Protein AF-A0A352CR57-F1 (afdb_monomer_lite)

Foldseek 3Di:
DVVVVVVVVVVVVVVVVVVVVVVVVVVVVVVVVVVVVVLLDPVNVVVVLVVLLVVLLPDADPQFQWAEEEPELQWDQFQADDPQPDPFLLVDQDRARTKGFADPPFQKKKKKKAAAAPWFWFKWKWKWFAFPVRDIDTDTQVDDQDDQQWGKQYGDRGHRDMIIIMGGLPTRTFKMWMKMARPDDDQAQLVTPFMKIFMAGDPDPNDPDPDPDCVRGSDMDTRNHSARMFRQFMAGSVRRITGGHNHHDDDDPRNPRNDPSVGPPDGSVSSVVSNCVSSVYHYDNDPVRTCAYEYCGDDPDVRYDHPSPSSPPPPPD

Sequence (317 aa):
MIREKEAMVSSDLEDLRIRREKALAGVDRMWQRKYDFLERTPEFVASLKRILAVHFSQVVTPLQGKKVFLDMDAFDLDHSTIETNDKSAEGGYIRSGIAYRIPEQARNVRFFVYWNDPARVDVDLHASGKNREGRIICVGWNRNFRDSGIAHSGDITHSDAAEYIDIDLSADISTVSANINLFSGKRAFRDIAECYVGLMAVRELGEDVKLYNRKNCFFSHELLSGMSSMHYGYIDVQNRYVKFIGSDYCGGYYERFLKDDAERLFSVNEYLRIVFQAQQVTLTEKREEADVVLTMGKNTLPHGLSLLEENFFMDCR

Secondary structure (DSSP, 8-state):
-HHHHHHHHHHHHHHHHHHHHHHHHHHHHHHHHHHHHHTTSHHHHHHHHHHHHHHHHHSPPTTTT-EEEEE-TTB-TTT----SS---TT-SSPPTT-EEEPPTT-SEEEEEEEEE-SS--EEEEEEEEE-TT--EEEEETTSBSEETTEEE-----SSSEEEEEEEETTSS-SEEEEEEEEEESSSSGGGSSEEEEEEEEESSTT---SS--GGG-SEEEE---S-SEEEEEEEETTTTEEEEEEEEP-S--TTTT---GGG----HHHHHHHHHHHTTPEE-S-GGG-SEEEESS---STTEEETTTS-TTT---

pLDDT: mean 79.57, std 17.54, range [30.27, 97.94]

Radius of gyration: 22.68 Å; chains: 1; bounding box: 51×40×78 Å

Structure (mmCIF, N/CA/C/O backbone):
data_AF-A0A352CR57-F1
#
_entry.id   AF-A0A352CR57-F1
#
loop_
_atom_site.group_PDB
_atom_site.id
_atom_site.type_symbol
_atom_site.label_atom_id
_atom_site.label_alt_id
_atom_site.label_comp_id
_atom_site.label_asym_id
_atom_site.label_entity_id
_atom_site.label_seq_id
_atom_site.pdbx_PDB_ins_code
_atom_site.Cartn_x
_atom_site.Cartn_y
_atom_site.Cartn_z
_atom_site.occupancy
_atom_site.B_iso_or_equiv
_atom_site.auth_seq_id
_atom_site.auth_comp_id
_atom_site.auth_asym_id
_atom_site.auth_atom_id
_atom_site.pdbx_PDB_model_num
ATOM 1 N N . MET A 1 1 ? -24.043 18.156 -53.329 1.00 51.09 1 MET A N 1
ATOM 2 C CA . MET A 1 1 ? -24.804 19.257 -52.694 1.00 51.09 1 MET A CA 1
ATOM 3 C C . MET A 1 1 ? -25.698 18.854 -51.517 1.00 51.09 1 MET A C 1
ATOM 5 O O . MET A 1 1 ? -25.399 19.317 -50.429 1.00 51.09 1 MET A O 1
ATOM 9 N N . ILE A 1 2 ? -26.762 18.039 -51.649 1.00 48.97 2 ILE A N 1
ATOM 10 C CA . ILE A 1 2 ? -27.626 17.702 -50.480 1.00 48.97 2 ILE A CA 1
ATOM 11 C C . ILE A 1 2 ? -26.912 16.758 -49.488 1.00 48.97 2 ILE A C 1
ATOM 13 O O . ILE A 1 2 ? -26.851 17.060 -48.302 1.00 48.97 2 ILE A O 1
ATOM 17 N N . ARG A 1 3 ? -26.243 15.703 -49.979 1.00 48.44 3 ARG A N 1
ATOM 18 C CA . ARG A 1 3 ? -25.467 14.763 -49.138 1.00 48.44 3 ARG A CA 1
ATOM 19 C C . ARG A 1 3 ? -24.260 15.388 -48.421 1.00 48.44 3 ARG A C 1
ATOM 21 O O . ARG A 1 3 ? -23.886 14.934 -47.349 1.00 48.44 3 ARG A O 1
ATOM 28 N N . GLU A 1 4 ? -23.663 16.436 -48.987 1.00 46.06 4 GLU A N 1
ATOM 29 C CA . GLU A 1 4 ? -22.548 17.160 -48.349 1.00 46.06 4 GLU A CA 1
ATOM 30 C C . GLU A 1 4 ? -23.032 18.060 -47.208 1.00 46.06 4 GLU A C 1
ATOM 32 O O . GLU A 1 4 ? -22.344 18.187 -46.202 1.00 46.06 4 GLU A O 1
ATOM 37 N N . LYS A 1 5 ? -24.239 18.633 -47.319 1.00 41.81 5 LYS A N 1
ATOM 38 C CA . LYS A 1 5 ? -24.839 19.428 -46.239 1.00 41.81 5 LYS A CA 1
ATOM 39 C C . LYS A 1 5 ? -25.265 18.563 -45.049 1.00 41.81 5 LYS A C 1
ATOM 41 O O . LYS A 1 5 ? -25.103 18.998 -43.917 1.00 41.81 5 LYS A O 1
ATOM 46 N N . GLU A 1 6 ? -25.748 17.344 -45.282 1.00 44.91 6 GLU A N 1
ATOM 47 C CA . GLU A 1 6 ? -26.115 16.407 -44.205 1.00 44.91 6 GLU A CA 1
ATOM 48 C C . GLU A 1 6 ? -24.887 15.865 -43.451 1.00 44.91 6 GLU A C 1
ATOM 50 O O . GLU A 1 6 ? -24.906 15.787 -42.223 1.00 44.91 6 GLU A O 1
ATOM 55 N N . ALA A 1 7 ? -23.788 15.570 -44.156 1.00 49.41 7 ALA A N 1
ATOM 56 C CA . ALA A 1 7 ? -22.534 15.138 -43.531 1.00 49.41 7 ALA A CA 1
ATOM 57 C C . ALA A 1 7 ? -21.885 16.243 -42.673 1.00 49.41 7 ALA A C 1
ATOM 59 O O . ALA A 1 7 ? -21.363 15.964 -41.594 1.00 49.41 7 ALA A O 1
ATOM 60 N N . MET A 1 8 ? -21.964 17.502 -43.117 1.00 43.47 8 MET A N 1
ATOM 61 C CA . MET A 1 8 ? -21.414 18.649 -42.387 1.00 43.47 8 MET A CA 1
ATOM 62 C C . MET A 1 8 ? -22.202 18.936 -41.095 1.00 43.47 8 MET A C 1
ATOM 64 O O . MET A 1 8 ? -21.606 19.134 -40.042 1.00 43.47 8 MET A O 1
ATOM 68 N N . VAL A 1 9 ? -23.538 18.838 -41.139 1.00 50.31 9 VAL A N 1
ATOM 69 C CA . VAL A 1 9 ? -24.401 18.993 -39.950 1.00 50.31 9 VAL A CA 1
ATOM 70 C C . VAL A 1 9 ? -24.189 17.858 -38.938 1.00 50.31 9 VAL A C 1
ATOM 72 O O . VAL A 1 9 ? -24.190 18.105 -37.734 1.00 50.31 9 VAL A O 1
ATOM 75 N N . SER A 1 10 ? -23.957 16.623 -39.397 1.00 55.50 10 SER A N 1
ATOM 76 C CA . SER A 1 10 ? -23.643 15.491 -38.510 1.00 55.50 10 SER A CA 1
ATOM 77 C C . SER A 1 10 ? -22.285 15.638 -37.813 1.00 55.50 10 SER A C 1
ATOM 79 O O . SER A 1 10 ? -22.153 15.238 -36.659 1.00 55.50 10 SER A O 1
ATOM 81 N N . SER A 1 11 ? -21.288 16.203 -38.502 1.00 59.00 11 SER A N 1
ATOM 82 C CA . SER A 1 11 ? -19.960 16.497 -37.948 1.00 59.00 11 SER A CA 1
ATOM 83 C C . SER A 1 11 ? -20.035 17.568 -36.857 1.00 59.00 11 SER A C 1
ATOM 85 O O . SER A 1 11 ? -19.504 17.378 -35.766 1.00 59.00 11 SER A O 1
ATOM 87 N N . ASP A 1 12 ? -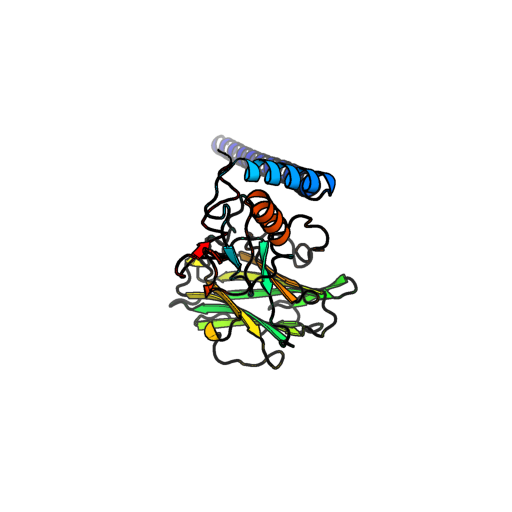20.750 18.664 -37.118 1.00 58.81 12 ASP A N 1
ATOM 88 C CA . ASP A 1 12 ? -20.868 19.787 -36.180 1.00 58.81 12 ASP A CA 1
ATOM 89 C C . ASP A 1 12 ? -21.641 19.415 -34.901 1.00 58.81 12 ASP A C 1
ATOM 91 O O . ASP A 1 12 ? -21.333 19.905 -33.811 1.00 58.81 12 ASP A O 1
ATOM 95 N N . LEU A 1 13 ? -22.624 18.513 -35.007 1.00 53.66 13 LEU A N 1
ATOM 96 C CA . LEU A 1 13 ? -23.383 18.008 -33.859 1.00 53.66 13 LEU A CA 1
ATOM 97 C C . LEU A 1 13 ? -22.551 17.093 -32.950 1.00 53.66 13 LEU A C 1
ATOM 99 O O . LEU A 1 13 ? -22.682 17.177 -31.726 1.00 53.66 13 LEU A O 1
ATOM 103 N N . GLU A 1 14 ? -21.675 16.262 -33.517 1.00 55.69 14 GLU A N 1
ATOM 104 C CA . GLU A 1 14 ? -20.774 15.413 -32.730 1.00 55.69 14 GLU A CA 1
ATOM 105 C C . GLU A 1 14 ? -19.695 16.251 -32.030 1.00 55.69 14 GLU A C 1
ATOM 107 O O . GLU A 1 14 ? -19.407 16.053 -30.848 1.00 55.69 14 GLU A O 1
ATOM 112 N N . ASP A 1 15 ? -19.187 17.281 -32.707 1.00 59.03 15 ASP A N 1
ATOM 113 C CA . ASP A 1 15 ? -18.233 18.232 -32.135 1.00 59.03 15 ASP A CA 1
ATOM 114 C C . ASP A 1 15 ? -18.845 19.020 -30.958 1.00 59.03 15 ASP A C 1
ATOM 116 O O . ASP A 1 15 ? -18.205 19.229 -29.921 1.00 59.03 15 ASP A O 1
ATOM 120 N N . LEU A 1 16 ? -20.122 19.404 -31.068 1.00 50.44 16 LEU A N 1
ATOM 121 C CA . LEU A 1 16 ? -20.891 20.023 -29.984 1.00 50.44 16 LEU A CA 1
ATOM 122 C C . LEU A 1 16 ? -21.144 19.060 -28.815 1.00 50.44 16 LEU A C 1
ATOM 124 O O . LEU A 1 16 ? -21.056 19.484 -27.657 1.00 50.44 16 LEU A O 1
ATOM 128 N N . ARG A 1 17 ? -21.410 17.775 -29.086 1.00 62.03 17 ARG A N 1
ATOM 129 C CA . ARG A 1 17 ? -21.566 16.740 -28.050 1.00 62.03 17 ARG A CA 1
ATOM 130 C C . ARG A 1 17 ? -20.271 16.550 -27.263 1.00 62.03 17 ARG A C 1
ATOM 132 O O . ARG A 1 17 ? -20.291 16.650 -26.037 1.00 62.03 17 ARG A O 1
ATOM 139 N N . ILE A 1 18 ? -19.140 16.407 -27.956 1.00 59.56 18 ILE A N 1
ATOM 140 C CA . ILE A 1 18 ? -17.810 16.256 -27.347 1.00 59.56 18 ILE A CA 1
ATOM 141 C C . ILE A 1 18 ? -17.440 17.492 -26.515 1.00 59.56 18 ILE A C 1
ATOM 143 O O . ILE A 1 18 ? -16.916 17.367 -25.404 1.00 59.56 18 ILE A O 1
ATOM 147 N N . ARG A 1 19 ? -17.723 18.706 -27.010 1.00 49.66 19 ARG A N 1
ATOM 148 C CA . ARG A 1 19 ? -17.476 19.950 -26.256 1.00 49.66 19 ARG A CA 1
ATOM 149 C C . ARG A 1 19 ? -18.342 20.041 -25.003 1.00 49.66 19 ARG A C 1
ATOM 151 O O . ARG A 1 19 ? -17.840 20.452 -23.958 1.00 49.66 19 ARG A O 1
ATOM 158 N N . ARG A 1 20 ? -19.609 19.625 -25.079 1.00 43.91 20 ARG A N 1
ATOM 159 C CA . ARG A 1 20 ? -20.526 19.585 -23.932 1.00 43.91 20 ARG A CA 1
ATOM 160 C C . ARG A 1 20 ? -20.090 18.555 -22.890 1.00 43.91 20 ARG A C 1
ATOM 162 O O . ARG A 1 20 ? -20.078 18.881 -21.709 1.00 43.91 20 ARG A O 1
ATOM 169 N N . GLU A 1 21 ? -19.677 17.361 -23.305 1.00 54.38 21 GLU A N 1
ATOM 170 C CA . GLU A 1 21 ? -19.157 16.319 -22.406 1.00 54.38 21 GLU A CA 1
ATOM 171 C C . GLU A 1 21 ? -17.849 16.754 -21.728 1.00 54.38 21 GLU A C 1
ATOM 173 O O . GLU A 1 21 ? -17.710 16.621 -20.513 1.00 54.38 21 GLU A O 1
ATOM 178 N N . LYS A 1 22 ? -16.924 17.386 -22.466 1.00 47.56 22 LYS A N 1
ATOM 179 C CA . LYS A 1 22 ? -15.699 17.967 -21.887 1.00 47.56 22 LYS A CA 1
ATOM 180 C C . LYS A 1 22 ? -15.989 19.104 -20.906 1.00 47.56 22 LYS A C 1
ATOM 182 O O . LYS A 1 22 ? -15.302 19.205 -19.890 1.00 47.56 22 LYS A O 1
ATOM 187 N N . ALA A 1 23 ? -16.983 19.946 -21.193 1.00 37.25 23 ALA A N 1
ATOM 188 C CA . ALA A 1 23 ? -17.404 21.024 -20.302 1.00 37.25 23 ALA A CA 1
ATOM 189 C C . ALA A 1 23 ? -18.053 20.479 -19.020 1.00 37.25 23 ALA A C 1
ATOM 191 O O . ALA A 1 23 ? -17.696 20.924 -17.932 1.00 37.25 23 ALA A O 1
ATOM 192 N N . LEU A 1 24 ? -18.926 19.472 -19.129 1.00 41.38 24 LEU A N 1
ATOM 193 C CA . LEU A 1 24 ? -19.525 18.787 -17.978 1.00 41.38 24 LEU A CA 1
ATOM 194 C C . LEU A 1 24 ? -18.455 18.104 -17.116 1.00 41.38 24 LEU A C 1
ATOM 196 O O . LEU A 1 24 ? -18.406 18.357 -15.919 1.00 41.38 24 LEU A O 1
ATOM 200 N N . ALA A 1 25 ? -17.513 17.373 -17.721 1.00 50.47 25 ALA A N 1
ATOM 201 C CA . ALA A 1 25 ? -16.368 16.789 -17.013 1.00 50.47 25 ALA A CA 1
ATOM 202 C C . ALA A 1 25 ? -15.415 17.847 -16.414 1.00 50.47 25 ALA A C 1
ATOM 204 O O . ALA A 1 25 ? -14.648 17.569 -15.493 1.00 50.47 25 ALA A O 1
ATOM 205 N N . GLY A 1 26 ? -15.388 19.064 -16.963 1.00 47.28 26 GLY A N 1
ATOM 206 C CA . GLY A 1 26 ? -14.639 20.196 -16.413 1.00 47.28 26 GLY A CA 1
ATOM 207 C C . GLY A 1 26 ? -15.301 20.791 -15.169 1.00 47.28 26 GLY A C 1
ATOM 208 O O . GLY A 1 26 ? -14.615 21.073 -14.188 1.00 47.28 26 GLY A O 1
ATOM 209 N N . VAL A 1 27 ? -16.629 20.932 -15.196 1.00 43.31 27 VAL A N 1
ATOM 210 C CA . VAL A 1 27 ? -17.440 21.384 -14.056 1.00 43.31 27 VAL A CA 1
ATOM 211 C C . VAL A 1 27 ? -17.385 20.359 -12.922 1.00 43.31 27 VAL A C 1
ATOM 213 O O . VAL A 1 27 ? -17.141 20.748 -11.782 1.00 43.31 27 VAL A O 1
ATOM 216 N N . ASP A 1 28 ? -17.494 19.068 -13.237 1.00 50.06 28 ASP A N 1
ATOM 217 C CA . ASP A 1 28 ? -17.404 17.976 -12.260 1.00 50.06 28 ASP A CA 1
ATOM 218 C C . ASP A 1 28 ? -16.042 17.969 -11.552 1.00 50.06 28 ASP A C 1
ATOM 220 O O . ASP A 1 28 ? -15.958 17.973 -10.329 1.00 50.06 28 ASP A O 1
ATOM 224 N N . ARG A 1 29 ? -14.947 18.141 -12.307 1.00 48.56 29 ARG A N 1
ATOM 225 C CA . ARG A 1 29 ? -13.592 18.269 -11.739 1.00 48.56 29 ARG A CA 1
ATOM 226 C C . ARG A 1 29 ? -13.402 19.504 -10.858 1.00 48.56 29 ARG A C 1
ATOM 228 O O . ARG A 1 29 ? -12.592 19.464 -9.935 1.00 48.56 29 ARG A O 1
ATOM 235 N N . MET A 1 30 ? -14.093 20.610 -11.134 1.00 42.59 30 MET A N 1
ATOM 236 C CA . MET A 1 30 ? -14.025 21.815 -10.299 1.00 42.59 30 MET A CA 1
ATOM 237 C C . MET A 1 30 ? -14.774 21.621 -8.976 1.00 42.59 30 MET A C 1
ATOM 239 O O . MET A 1 30 ? -14.275 22.029 -7.926 1.00 42.59 30 MET A O 1
ATOM 243 N N . TRP A 1 31 ? -15.944 20.982 -9.022 1.00 39.28 31 TRP A N 1
ATOM 244 C CA . TRP A 1 31 ? -16.710 20.621 -7.830 1.00 39.28 31 TRP A CA 1
ATOM 245 C C . TRP A 1 31 ? -15.993 19.568 -6.993 1.00 39.28 31 TRP A C 1
ATOM 247 O O . TRP A 1 31 ? -15.849 19.784 -5.794 1.00 39.28 31 TRP A O 1
ATOM 257 N N . GLN A 1 32 ? -15.441 18.528 -7.623 1.00 47.72 32 GLN A N 1
ATOM 258 C CA . GLN A 1 32 ? -14.632 17.510 -6.957 1.00 47.72 32 GLN A CA 1
ATOM 259 C C . GLN A 1 32 ? -13.444 18.147 -6.236 1.00 47.72 32 GLN A C 1
ATOM 261 O O . GLN A 1 32 ? -13.288 17.961 -5.043 1.00 47.72 32 GLN A O 1
ATOM 266 N N . ARG A 1 33 ? -12.683 19.036 -6.890 1.00 49.50 33 ARG A N 1
ATOM 267 C CA . ARG A 1 33 ? -11.566 19.753 -6.241 1.00 49.50 33 ARG A CA 1
ATOM 268 C C . ARG A 1 33 ? -11.991 20.606 -5.049 1.00 49.50 33 ARG A C 1
ATOM 270 O O . ARG A 1 33 ? -11.238 20.729 -4.089 1.00 49.50 33 ARG A O 1
ATOM 277 N N . LYS A 1 34 ? -13.162 21.241 -5.122 1.00 44.34 34 LYS A N 1
ATOM 278 C CA . LYS A 1 34 ? -13.696 22.057 -4.025 1.00 44.34 34 LYS A CA 1
ATOM 279 C C . LYS A 1 34 ? -14.185 21.181 -2.869 1.00 44.34 34 LYS A C 1
ATOM 281 O O . LYS A 1 34 ? -14.019 21.563 -1.717 1.00 44.34 34 LYS A O 1
ATOM 286 N N . TYR A 1 35 ? -14.751 20.020 -3.177 1.00 48.50 35 TYR A N 1
ATOM 287 C CA . TYR A 1 35 ? -15.178 19.017 -2.208 1.00 48.50 35 TYR A CA 1
ATOM 288 C C . TYR A 1 35 ? -13.968 18.347 -1.535 1.00 48.50 35 TYR A C 1
ATOM 290 O O . TYR A 1 35 ? -13.843 18.413 -0.316 1.00 48.50 35 TYR A O 1
ATOM 298 N N . ASP A 1 36 ? -12.994 17.891 -2.326 1.00 51.28 36 ASP A N 1
ATOM 299 C CA . ASP A 1 36 ? -11.701 17.356 -1.882 1.00 51.28 36 ASP A CA 1
ATOM 300 C C . ASP A 1 36 ? -10.931 18.342 -0.990 1.00 51.28 36 ASP A C 1
ATOM 302 O O . ASP A 1 36 ? -10.134 17.921 -0.157 1.00 51.28 36 ASP A O 1
ATOM 306 N N . PHE A 1 37 ? -11.115 19.653 -1.193 1.00 51.28 37 PHE A N 1
ATOM 307 C CA . PHE A 1 37 ? -10.534 20.706 -0.358 1.00 51.28 37 PHE A CA 1
ATOM 308 C C . PHE A 1 37 ? -11.288 20.874 0.971 1.00 51.28 37 PHE A C 1
ATOM 310 O O . PHE A 1 37 ? -10.664 21.025 2.018 1.00 51.28 37 PHE A O 1
ATOM 317 N N . LEU A 1 38 ? -12.623 20.820 0.954 1.00 49.97 38 LEU A N 1
ATOM 318 C CA . LEU A 1 38 ? -13.452 20.942 2.159 1.00 49.97 38 LEU A CA 1
ATOM 319 C C . LEU A 1 38 ? -13.283 19.743 3.106 1.00 49.97 38 LEU A C 1
ATOM 321 O O . LEU A 1 38 ? -13.206 19.936 4.322 1.00 49.97 38 LEU A O 1
ATOM 325 N N . GLU A 1 39 ? -13.130 18.534 2.558 1.00 55.59 39 GLU A N 1
ATOM 326 C CA . GLU A 1 39 ? -12.852 17.308 3.322 1.00 55.59 39 GLU A CA 1
ATOM 327 C C . GLU A 1 39 ? -11.500 17.331 4.060 1.00 55.59 39 GLU A C 1
ATOM 329 O O . GLU A 1 39 ? -11.252 16.508 4.941 1.00 55.59 39 GLU A O 1
ATOM 334 N N . ARG A 1 40 ? -10.627 18.295 3.739 1.00 62.22 40 ARG A N 1
ATOM 335 C CA . ARG A 1 40 ? -9.285 18.449 4.326 1.00 62.22 40 ARG A CA 1
ATOM 336 C C . ARG A 1 40 ? -9.183 19.577 5.345 1.00 62.22 40 ARG A C 1
ATOM 338 O O . ARG A 1 40 ? -8.084 19.922 5.765 1.00 62.22 40 ARG A O 1
ATOM 345 N N . THR A 1 41 ? -10.304 20.156 5.766 1.00 69.19 41 THR A N 1
ATOM 346 C CA . THR A 1 41 ? -10.289 21.173 6.827 1.00 69.19 41 THR A CA 1
ATOM 347 C C . THR A 1 41 ? -10.330 20.516 8.218 1.00 69.19 41 THR A C 1
ATOM 349 O O . THR A 1 41 ? -11.092 19.561 8.419 1.00 69.19 41 THR A O 1
ATOM 352 N N . PRO A 1 42 ? -9.549 20.999 9.206 1.00 74.50 42 PRO A N 1
ATOM 353 C CA . PRO A 1 42 ? -9.612 20.510 10.588 1.00 74.50 42 PRO A CA 1
ATOM 354 C C . PRO A 1 42 ? -11.025 20.521 11.179 1.00 74.50 42 PRO A C 1
ATOM 356 O O . PRO A 1 42 ? -11.396 19.615 11.926 1.00 74.50 42 PRO A O 1
ATOM 359 N N . GLU A 1 43 ? -11.839 21.511 10.816 1.00 78.88 43 GLU A N 1
ATOM 360 C CA . GLU A 1 43 ? -13.219 21.668 11.269 1.00 78.88 43 GLU A CA 1
ATOM 361 C C . GLU A 1 43 ? -14.138 20.576 10.712 1.00 78.88 43 GLU A C 1
ATOM 363 O O . GLU A 1 43 ? -14.960 20.018 11.452 1.00 78.88 43 GLU A O 1
ATOM 368 N N . PHE A 1 44 ? -13.991 20.243 9.425 1.00 77.25 44 PHE A N 1
ATOM 369 C CA . PHE A 1 44 ? -14.735 19.149 8.806 1.00 77.25 44 PHE A CA 1
ATOM 370 C C . PHE A 1 44 ? -14.385 17.822 9.473 1.00 77.25 44 PHE A C 1
ATOM 372 O O . PHE A 1 44 ? -15.276 17.101 9.921 1.00 77.25 44 PHE A O 1
ATOM 379 N N . VAL A 1 45 ? -13.091 17.537 9.631 1.00 77.50 45 VAL A N 1
ATOM 380 C CA . VAL A 1 45 ? -12.622 16.305 10.274 1.00 77.50 45 VAL A CA 1
ATOM 381 C C . VAL A 1 45 ? -13.102 16.214 11.717 1.00 77.50 45 VAL A C 1
ATOM 383 O O . VAL A 1 45 ? -13.602 15.171 12.132 1.00 77.50 45 VAL A O 1
ATOM 386 N N . ALA A 1 46 ? -13.018 17.295 12.494 1.00 83.50 46 ALA A N 1
ATOM 387 C CA . ALA A 1 46 ? -13.538 17.309 13.858 1.00 83.50 46 ALA A CA 1
ATOM 388 C C . ALA A 1 46 ? -15.047 17.011 13.905 1.00 83.50 46 ALA A C 1
ATOM 390 O O . ALA A 1 46 ? -15.511 16.295 14.795 1.00 83.50 46 ALA A O 1
ATOM 391 N N . SER A 1 47 ? -15.811 17.529 12.940 1.00 83.88 47 SER A N 1
ATOM 392 C CA . SER A 1 47 ? -17.247 17.264 12.817 1.00 83.88 47 SER A CA 1
ATOM 393 C C . SER A 1 47 ? -17.522 15.807 12.442 1.00 83.88 47 SER A C 1
ATOM 395 O O . SER A 1 47 ? -18.337 15.158 13.098 1.00 83.88 47 SER A O 1
ATOM 397 N N . LEU A 1 48 ? -16.787 15.261 11.469 1.00 81.44 48 LEU A N 1
ATOM 398 C CA . LEU A 1 48 ? -16.860 13.855 11.069 1.00 81.44 48 LEU A CA 1
ATOM 399 C C . LEU A 1 48 ? -16.583 12.925 12.257 1.00 81.44 48 LEU A C 1
ATOM 401 O O . LEU A 1 48 ? -17.375 12.025 12.530 1.00 81.44 48 LEU A O 1
ATOM 405 N N . LYS A 1 49 ? -15.517 13.191 13.024 1.00 86.00 49 LYS A N 1
ATOM 406 C CA . LYS A 1 49 ? -15.151 12.412 14.219 1.00 86.00 49 LYS A CA 1
ATOM 407 C C . LYS A 1 49 ? -16.292 12.356 15.239 1.00 86.00 49 LYS A C 1
ATOM 409 O O . LYS A 1 49 ? -16.591 11.291 15.775 1.00 86.00 49 LYS A O 1
ATOM 414 N N . ARG A 1 50 ? -16.965 13.487 15.484 1.00 88.44 50 ARG A N 1
ATOM 415 C CA . ARG A 1 50 ? -18.115 13.561 16.404 1.00 88.44 50 ARG A CA 1
ATOM 416 C C . ARG A 1 50 ? -19.323 12.788 15.884 1.00 88.44 50 ARG A C 1
ATOM 418 O O . ARG A 1 50 ? -19.942 12.066 16.659 1.00 88.44 50 ARG A O 1
ATOM 425 N N . ILE A 1 51 ? -19.649 12.933 14.599 1.00 88.12 51 ILE A N 1
ATOM 426 C CA . ILE A 1 51 ? -20.780 12.232 13.975 1.00 88.12 51 ILE A CA 1
ATOM 427 C C . ILE A 1 51 ? -20.567 10.719 14.055 1.00 88.12 51 ILE A C 1
ATOM 429 O O . ILE A 1 51 ? -21.464 10.006 14.498 1.00 88.12 51 ILE A O 1
ATOM 433 N N . LEU A 1 52 ? -19.367 10.243 13.711 1.00 85.94 52 LEU A N 1
ATOM 434 C CA . LEU A 1 52 ? -19.015 8.827 13.808 1.00 85.94 52 LEU A CA 1
ATOM 435 C C . LEU A 1 52 ? -19.100 8.320 15.250 1.00 85.94 52 LEU A C 1
ATOM 437 O O . LEU A 1 52 ? -19.680 7.266 15.483 1.00 85.94 52 LEU A O 1
ATOM 441 N N . ALA A 1 53 ? -18.591 9.074 16.228 1.00 89.88 53 ALA A N 1
ATOM 442 C CA . ALA A 1 53 ? -18.674 8.681 17.635 1.00 89.88 53 ALA A CA 1
ATOM 443 C C . ALA A 1 53 ? -20.128 8.529 18.118 1.00 89.88 53 ALA A C 1
ATOM 445 O O . ALA A 1 53 ? -20.458 7.549 18.785 1.00 89.88 53 ALA A O 1
ATOM 446 N N . VAL A 1 54 ? -21.011 9.469 17.758 1.00 90.56 54 VAL A N 1
ATOM 447 C CA . VAL A 1 54 ? -22.445 9.388 18.085 1.00 90.56 54 VAL A CA 1
ATOM 448 C C . VAL A 1 54 ? -23.096 8.204 17.380 1.00 90.56 54 VAL A C 1
ATOM 450 O O . VAL A 1 54 ? -23.788 7.427 18.034 1.00 90.56 54 VAL A O 1
ATOM 453 N N . HIS A 1 55 ? -22.847 8.020 16.085 1.00 88.25 55 HIS A N 1
ATOM 454 C CA . HIS A 1 55 ? -23.365 6.876 15.339 1.00 88.25 55 HIS A CA 1
ATOM 455 C C . HIS A 1 55 ? -22.951 5.545 15.987 1.00 88.25 55 HIS A C 1
ATOM 457 O O . HIS A 1 55 ? -23.809 4.746 16.360 1.00 88.25 55 HIS A O 1
ATOM 463 N N . PHE A 1 56 ? -21.654 5.348 16.245 1.00 89.06 56 PHE A N 1
ATOM 464 C CA . PHE A 1 56 ? -21.151 4.146 16.909 1.00 89.06 56 PHE A CA 1
ATOM 465 C C . PHE A 1 56 ? -21.582 4.026 18.372 1.00 89.06 56 PHE A C 1
ATOM 467 O O . PHE A 1 56 ? -21.442 2.957 18.937 1.00 89.06 56 PHE A O 1
ATOM 474 N N . SER A 1 57 ? -22.133 5.051 19.018 1.00 89.81 57 SER A N 1
ATOM 475 C CA . SER A 1 57 ? -22.765 4.862 20.335 1.00 89.81 57 SER A CA 1
ATOM 476 C C . SER A 1 57 ? -24.182 4.280 20.253 1.00 89.81 57 SER A C 1
ATOM 478 O O . SER A 1 57 ? -24.718 3.824 21.261 1.00 89.81 57 SER A O 1
ATOM 480 N N . GLN A 1 58 ? -24.798 4.319 19.069 1.00 89.31 58 GLN A N 1
ATOM 481 C CA . GLN A 1 58 ? -26.195 3.942 18.848 1.00 89.31 58 GLN A CA 1
ATOM 482 C C . GLN A 1 58 ? -26.334 2.595 18.137 1.00 89.31 58 GLN A C 1
ATOM 484 O O . GLN A 1 58 ? -27.356 1.930 18.293 1.00 89.31 58 GLN A O 1
ATOM 489 N N . VAL A 1 59 ? -25.318 2.179 17.378 1.00 87.06 59 VAL A N 1
ATOM 490 C CA . VAL A 1 59 ? -25.312 0.888 16.682 1.00 87.06 59 VAL A CA 1
ATOM 491 C C . VAL A 1 59 ? -24.587 -0.191 17.483 1.00 87.06 59 VAL A C 1
ATOM 493 O O . VAL A 1 59 ? -23.623 0.074 18.203 1.00 87.06 59 VAL A O 1
ATOM 496 N N . VAL A 1 60 ? -25.038 -1.434 17.332 1.00 87.62 60 VAL A N 1
ATOM 497 C CA . VAL A 1 60 ? -24.362 -2.617 17.875 1.00 87.62 60 VAL A CA 1
ATOM 498 C C . VAL A 1 60 ? -23.506 -3.222 16.774 1.00 87.62 60 VAL A C 1
ATOM 500 O O . VAL A 1 60 ? -24.035 -3.677 15.762 1.00 87.62 60 VAL A O 1
ATOM 503 N N . THR A 1 61 ? -22.192 -3.247 16.976 1.00 87.88 61 THR A N 1
ATOM 504 C CA . THR A 1 61 ? -21.269 -3.945 16.076 1.00 87.88 61 THR A CA 1
ATOM 505 C C . THR A 1 61 ? -20.828 -5.280 16.694 1.00 87.88 61 THR A C 1
ATOM 507 O O . THR A 1 61 ? -20.872 -5.438 17.917 1.00 87.88 61 THR A O 1
ATOM 510 N N . PRO A 1 62 ? -20.317 -6.229 15.890 1.00 89.88 62 PRO A N 1
ATOM 511 C CA . PRO A 1 62 ? -19.584 -7.405 16.365 1.00 89.88 62 PRO A CA 1
ATOM 512 C C . PRO A 1 62 ? -18.457 -7.121 17.378 1.00 89.88 62 PRO A C 1
ATOM 514 O O . PRO A 1 62 ? -18.026 -8.040 18.071 1.00 89.88 62 PRO A O 1
ATOM 517 N N . LEU A 1 63 ? -17.982 -5.873 17.481 1.00 92.31 63 LEU A N 1
ATOM 518 C CA . LEU A 1 63 ? -16.930 -5.459 18.410 1.00 92.31 63 LEU A CA 1
ATOM 519 C C . LEU A 1 63 ? -17.452 -5.047 19.797 1.00 92.31 63 LEU A C 1
ATOM 521 O O . LEU A 1 63 ? -16.646 -4.895 20.714 1.00 92.31 63 LEU A O 1
ATOM 525 N N . GLN A 1 64 ? -18.763 -4.852 19.983 1.00 94.25 64 GLN A N 1
ATOM 526 C CA . GLN A 1 64 ? -19.293 -4.252 21.210 1.00 94.25 64 GLN A CA 1
ATOM 527 C C . GLN A 1 64 ? -18.918 -5.051 22.470 1.00 94.25 64 GLN A C 1
ATOM 529 O O . GLN A 1 64 ? -19.264 -6.227 22.608 1.00 94.25 64 GLN A O 1
ATOM 534 N N . GLY A 1 65 ? -18.214 -4.396 23.399 1.00 96.44 65 GLY A N 1
ATOM 535 C CA . GLY A 1 65 ? -17.772 -4.975 24.670 1.00 96.44 65 GLY A CA 1
ATOM 536 C C . GLY A 1 65 ? -16.763 -6.122 24.538 1.00 96.44 65 GLY A C 1
ATOM 537 O O . GLY A 1 65 ? -16.594 -6.882 25.491 1.00 96.44 65 GLY A O 1
ATOM 538 N N . LYS A 1 66 ? -16.132 -6.299 23.370 1.00 96.69 66 LYS A N 1
ATOM 539 C CA . LYS A 1 66 ? -15.200 -7.404 23.103 1.00 96.69 66 LYS A CA 1
ATOM 540 C C . LYS A 1 66 ? -13.756 -7.059 23.441 1.00 96.69 66 LYS A C 1
ATOM 542 O O . LYS A 1 66 ? -13.328 -5.907 23.317 1.00 96.69 66 LYS A O 1
ATOM 547 N N . LYS A 1 67 ? -12.981 -8.087 23.799 1.00 97.94 67 LYS A N 1
ATOM 548 C CA . LYS A 1 67 ? -11.520 -8.039 23.807 1.00 97.94 67 LYS A CA 1
ATOM 549 C C . LYS A 1 67 ? -10.997 -8.272 22.388 1.00 97.94 67 LYS A C 1
ATOM 551 O O . LYS A 1 67 ? -11.261 -9.319 21.801 1.00 97.94 67 LYS A O 1
ATOM 556 N N . VAL A 1 68 ? -10.275 -7.309 21.826 1.00 96.56 68 VAL A N 1
ATOM 557 C CA . VAL A 1 68 ? -9.872 -7.306 20.412 1.00 96.56 68 VAL A CA 1
ATOM 558 C C . VAL A 1 68 ? -8.354 -7.342 20.289 1.00 96.56 68 VAL A C 1
ATOM 560 O O . VAL A 1 68 ? -7.658 -6.516 20.879 1.00 96.56 68 VAL A O 1
ATOM 563 N N . PHE A 1 69 ? -7.851 -8.283 19.492 1.00 96.06 69 PHE A N 1
ATOM 564 C CA . PHE A 1 69 ? -6.466 -8.308 19.021 1.00 96.06 69 PHE A CA 1
ATOM 565 C C . PHE A 1 69 ? -6.406 -7.727 17.605 1.00 96.06 69 PHE A C 1
ATOM 567 O O . PHE A 1 69 ? -7.244 -8.068 16.768 1.00 96.06 69 PHE A O 1
ATOM 574 N N . LEU A 1 70 ? -5.432 -6.857 17.333 1.00 94.62 70 LEU A N 1
ATOM 575 C CA . LEU A 1 70 ? -5.230 -6.267 16.009 1.00 94.62 70 LEU A CA 1
ATOM 576 C C . LEU A 1 70 ? -4.162 -7.058 15.257 1.00 94.62 70 LEU A C 1
ATOM 578 O O . LEU A 1 70 ? -2.987 -6.982 15.592 1.00 94.62 70 LEU A O 1
ATOM 582 N N . ASP A 1 71 ? -4.565 -7.783 14.218 1.00 93.38 71 ASP A N 1
ATOM 583 C CA . ASP A 1 71 ? -3.648 -8.475 13.307 1.00 93.38 71 ASP A CA 1
ATOM 584 C C . ASP A 1 71 ? -3.423 -7.592 12.068 1.00 93.38 71 ASP A C 1
ATOM 586 O O . ASP A 1 71 ? -3.994 -7.799 10.991 1.00 93.38 71 ASP A O 1
ATOM 590 N N . MET A 1 72 ? -2.691 -6.492 12.283 1.00 91.69 72 MET A N 1
ATOM 591 C CA . MET A 1 72 ? -2.486 -5.424 11.295 1.00 91.69 72 MET A CA 1
ATOM 592 C C . MET A 1 72 ? -1.051 -4.870 11.276 1.00 91.69 72 MET A C 1
ATOM 594 O O . MET A 1 72 ? -0.822 -3.789 10.739 1.00 91.69 72 MET A O 1
ATOM 598 N N . ASP A 1 73 ? -0.071 -5.603 11.805 1.00 91.00 73 ASP A N 1
ATOM 599 C CA . ASP A 1 73 ? 1.320 -5.128 11.923 1.00 91.00 73 ASP A CA 1
ATOM 600 C C . ASP A 1 73 ? 1.976 -4.791 10.576 1.00 91.00 73 ASP A C 1
ATOM 602 O O . ASP A 1 73 ? 2.879 -3.959 10.502 1.00 91.00 73 ASP A O 1
ATOM 606 N N . ALA A 1 74 ? 1.501 -5.405 9.490 1.00 91.06 74 ALA A N 1
ATOM 607 C CA . ALA A 1 74 ? 1.959 -5.114 8.134 1.00 91.06 74 ALA A CA 1
ATOM 608 C C . ALA A 1 74 ? 1.512 -3.733 7.616 1.00 91.06 74 ALA A C 1
ATOM 610 O O . ALA A 1 74 ? 2.013 -3.279 6.586 1.00 91.06 74 ALA A O 1
ATOM 611 N N . PHE A 1 75 ? 0.575 -3.062 8.292 1.00 92.38 75 PHE A N 1
ATOM 612 C CA . PHE A 1 75 ? -0.045 -1.822 7.831 1.00 92.38 75 PHE A CA 1
ATOM 613 C C . PHE A 1 75 ? 0.409 -0.616 8.651 1.00 92.38 75 PHE A C 1
ATOM 615 O O . PHE A 1 75 ? 0.602 -0.669 9.867 1.00 92.38 75 PHE A O 1
ATOM 622 N N . ASP A 1 76 ? 0.551 0.518 7.980 1.00 93.19 76 ASP A N 1
ATOM 623 C CA . ASP A 1 76 ? 0.696 1.805 8.641 1.00 93.19 76 ASP A CA 1
ATOM 624 C C . ASP A 1 76 ? -0.696 2.420 8.803 1.00 93.19 76 ASP A C 1
ATOM 626 O O . ASP A 1 76 ? -1.246 3.004 7.872 1.00 93.19 76 ASP A O 1
ATOM 630 N N . LEU A 1 77 ? -1.312 2.229 9.972 1.00 91.81 77 LEU A N 1
ATOM 631 C CA . LEU A 1 77 ? -2.682 2.684 10.227 1.00 91.81 77 LEU A CA 1
ATOM 632 C C . LEU A 1 77 ? -2.808 4.211 10.305 1.00 91.81 77 LEU A C 1
ATOM 634 O O . LEU A 1 77 ? -3.908 4.726 10.101 1.00 91.81 77 LEU A O 1
ATOM 638 N N . ASP A 1 78 ? -1.717 4.920 10.599 1.00 89.88 78 ASP A N 1
ATOM 639 C CA . ASP A 1 78 ? -1.694 6.382 10.671 1.00 89.88 78 ASP A CA 1
ATOM 640 C C . ASP A 1 78 ? -1.630 7.004 9.274 1.00 89.88 78 ASP A C 1
ATOM 642 O O . ASP A 1 78 ? -2.261 8.031 9.029 1.00 89.88 78 ASP A O 1
ATOM 646 N N . HIS A 1 79 ? -0.962 6.333 8.335 1.00 88.62 79 HIS A N 1
ATOM 647 C CA . HIS A 1 79 ? -0.883 6.760 6.937 1.00 88.62 79 HIS A CA 1
ATOM 648 C C . HIS A 1 79 ? -1.915 6.079 6.025 1.00 88.62 79 HIS A C 1
ATOM 650 O O . HIS A 1 79 ? -2.101 6.496 4.875 1.00 88.62 79 HIS A O 1
ATOM 656 N N . SER A 1 80 ? -2.630 5.069 6.527 1.00 88.19 80 SER A N 1
ATOM 657 C CA . SER A 1 80 ? -3.760 4.444 5.836 1.00 88.19 80 SER A CA 1
ATOM 658 C C . SER A 1 80 ? -5.021 5.296 5.943 1.00 88.19 80 SER A C 1
ATOM 660 O O . SER A 1 80 ? -5.323 5.860 6.994 1.00 88.19 80 SER A O 1
ATOM 662 N N . THR A 1 81 ? -5.810 5.336 4.873 1.00 82.19 81 THR A N 1
ATOM 663 C CA . THR A 1 81 ? -7.064 6.097 4.808 1.00 82.19 81 THR A CA 1
ATOM 664 C C . THR A 1 81 ? -8.226 5.219 4.374 1.00 82.19 81 THR A C 1
ATOM 666 O O . THR A 1 81 ? -8.068 4.371 3.500 1.00 82.19 81 THR A O 1
ATOM 669 N N . ILE A 1 82 ? -9.400 5.449 4.965 1.00 71.88 82 ILE A N 1
ATOM 670 C CA . ILE A 1 82 ? -10.647 4.783 4.574 1.00 71.88 82 ILE A CA 1
ATOM 671 C C . ILE A 1 82 ? -11.314 5.647 3.507 1.00 71.88 82 ILE A C 1
ATOM 673 O O . ILE A 1 82 ? -11.892 6.685 3.821 1.00 71.88 82 ILE A O 1
ATOM 677 N N . GLU A 1 83 ? -11.219 5.239 2.246 1.00 66.19 83 GLU A N 1
ATOM 678 C CA . GLU A 1 83 ? -11.944 5.881 1.147 1.00 66.19 83 GLU A CA 1
ATOM 679 C C . GLU A 1 83 ? -13.323 5.200 1.041 1.00 66.19 83 GLU A C 1
ATOM 681 O O . GLU A 1 83 ? -13.443 4.039 0.655 1.00 66.19 83 GLU A O 1
ATOM 686 N N . THR A 1 84 ? -14.373 5.892 1.500 1.00 50.53 84 THR A N 1
ATOM 687 C CA . THR A 1 84 ? -15.687 5.301 1.824 1.00 50.53 84 THR A CA 1
ATOM 688 C C . THR A 1 84 ? -16.492 4.833 0.609 1.00 50.53 84 THR A C 1
ATOM 690 O O . THR A 1 84 ? -17.392 4.023 0.771 1.00 50.53 84 THR A O 1
ATOM 693 N N . ASN A 1 85 ? -16.159 5.248 -0.616 1.00 48.31 85 ASN A N 1
ATOM 694 C CA . ASN A 1 85 ? -16.870 4.806 -1.827 1.00 48.31 85 ASN A CA 1
ATOM 695 C C . ASN A 1 85 ? -15.969 4.395 -2.998 1.00 48.31 85 ASN A C 1
ATOM 697 O O . ASN A 1 85 ? -16.469 3.814 -3.964 1.00 48.31 85 ASN A O 1
ATOM 701 N N . ASP A 1 86 ? -14.657 4.607 -2.906 1.00 51.62 86 ASP A N 1
ATOM 702 C CA . ASP A 1 86 ? -13.732 4.222 -3.965 1.00 51.62 86 ASP A CA 1
ATOM 703 C C . ASP A 1 86 ? -13.258 2.786 -3.744 1.00 51.62 86 ASP A C 1
ATOM 705 O O . ASP A 1 86 ? -12.296 2.481 -3.033 1.00 51.62 86 ASP A O 1
ATOM 709 N N . LYS A 1 87 ? -13.944 1.847 -4.403 1.00 55.22 87 LYS A N 1
ATOM 710 C CA . LYS A 1 87 ? -13.239 0.628 -4.806 1.00 55.22 87 LYS A CA 1
ATOM 711 C C . LYS A 1 87 ? -12.138 1.107 -5.752 1.00 55.22 87 LYS A C 1
ATOM 713 O O . LYS A 1 87 ? -12.451 1.844 -6.682 1.00 55.22 87 LYS A O 1
ATOM 718 N N . SER A 1 88 ? -10.882 0.728 -5.504 1.00 54.34 88 SER A N 1
ATOM 719 C CA . SER A 1 88 ? -9.797 1.056 -6.432 1.00 54.34 88 SER A CA 1
ATOM 720 C C . SER A 1 88 ? -10.234 0.686 -7.854 1.00 54.34 88 SER A C 1
ATOM 722 O O . SER A 1 88 ? -10.918 -0.326 -8.056 1.00 54.34 88 SER A O 1
ATOM 724 N N . ALA A 1 89 ? -9.848 1.490 -8.847 1.00 55.66 89 ALA A N 1
ATOM 725 C CA . ALA A 1 89 ? -10.128 1.164 -10.247 1.00 55.66 89 ALA A CA 1
ATOM 726 C C . ALA A 1 89 ? -9.452 -0.160 -10.657 1.00 55.66 89 ALA A C 1
ATOM 728 O O . ALA A 1 89 ? -9.804 -0.779 -11.662 1.00 55.66 89 ALA A O 1
ATOM 729 N N . GLU A 1 90 ? -8.510 -0.623 -9.831 1.00 64.38 90 GLU A N 1
ATOM 730 C CA . GLU A 1 90 ? -7.882 -1.924 -9.932 1.00 64.38 90 GLU A CA 1
ATOM 731 C C . GLU A 1 90 ? -8.864 -3.099 -9.783 1.00 64.38 90 GLU A C 1
ATOM 733 O O . GLU A 1 90 ? -8.691 -4.124 -10.433 1.00 64.38 90 GLU A O 1
ATOM 738 N N . GLY A 1 91 ? -9.948 -2.947 -9.021 1.00 55.28 91 GLY A N 1
ATOM 739 C CA . GLY A 1 91 ? -11.014 -3.951 -8.936 1.00 55.28 91 GLY A CA 1
ATOM 740 C C . GLY A 1 91 ? -10.652 -5.240 -8.184 1.00 55.28 91 GLY A C 1
ATOM 741 O O . GLY A 1 91 ? -11.528 -6.088 -7.998 1.00 55.28 91 GLY A O 1
ATOM 742 N N . GLY A 1 92 ? -9.410 -5.393 -7.726 1.00 60.44 92 GLY A N 1
ATOM 743 C CA . GLY A 1 92 ? -8.978 -6.455 -6.834 1.00 60.44 92 GLY A CA 1
ATOM 744 C C . GLY A 1 92 ? -9.399 -6.213 -5.385 1.00 60.44 92 GLY A C 1
ATOM 745 O O . GLY A 1 92 ? -10.192 -5.331 -5.051 1.00 60.44 92 GLY A O 1
ATOM 746 N N . TYR A 1 93 ? -8.889 -7.060 -4.489 1.00 68.38 93 TYR A N 1
ATOM 747 C CA . TYR A 1 93 ? -9.269 -7.022 -3.075 1.00 68.38 93 TYR A CA 1
ATOM 748 C C . TYR A 1 93 ? -8.662 -5.825 -2.315 1.00 68.38 93 TYR A C 1
ATOM 750 O O . TYR A 1 93 ? -9.182 -5.417 -1.277 1.00 68.38 93 TYR A O 1
ATOM 758 N N . ILE A 1 94 ? -7.576 -5.240 -2.827 1.00 74.75 94 ILE A N 1
ATOM 759 C CA . ILE A 1 94 ? -6.894 -4.119 -2.176 1.00 74.75 94 ILE A CA 1
ATOM 760 C C . ILE A 1 94 ? -7.667 -2.823 -2.419 1.00 74.75 94 ILE A C 1
ATOM 762 O O . ILE A 1 94 ? -8.017 -2.476 -3.549 1.00 74.75 94 ILE A O 1
ATOM 766 N N . ARG A 1 95 ? -7.919 -2.083 -1.338 1.00 76.88 95 ARG A N 1
ATOM 767 C CA . ARG A 1 95 ? -8.567 -0.770 -1.382 1.00 76.88 95 ARG A CA 1
ATOM 768 C C . ARG A 1 95 ? -7.537 0.343 -1.514 1.00 76.88 95 ARG A C 1
ATOM 770 O O . ARG A 1 95 ? -6.477 0.276 -0.893 1.00 76.88 95 ARG A O 1
ATOM 777 N N . SER A 1 96 ? -7.885 1.370 -2.287 1.00 80.44 96 SER A N 1
ATOM 778 C CA . SER A 1 96 ? -7.125 2.620 -2.341 1.00 80.44 96 SER A CA 1
ATOM 779 C C . SER A 1 96 ? -6.970 3.211 -0.937 1.00 80.44 96 SER A C 1
ATOM 781 O O . SER A 1 96 ? -7.846 3.071 -0.083 1.00 80.44 96 SER A O 1
ATOM 783 N N . GLY A 1 97 ? -5.832 3.850 -0.690 1.00 81.94 97 GLY A N 1
ATOM 784 C CA . GLY A 1 97 ? -5.534 4.535 0.558 1.00 81.94 97 GLY A CA 1
ATOM 785 C C . GLY A 1 97 ? -4.872 3.671 1.628 1.00 81.94 97 GLY A C 1
ATOM 786 O O . GLY A 1 97 ? -4.435 4.230 2.629 1.00 81.94 97 GLY A O 1
ATOM 787 N N . ILE A 1 98 ? -4.744 2.355 1.441 1.00 87.62 98 ILE A N 1
ATOM 788 C CA . ILE A 1 98 ? -4.062 1.483 2.406 1.00 87.62 98 ILE A CA 1
ATOM 789 C C . ILE A 1 98 ? -2.542 1.625 2.280 1.00 87.62 98 ILE A C 1
ATOM 791 O O . ILE A 1 98 ? -1.985 1.516 1.184 1.00 87.62 98 ILE A O 1
ATOM 795 N N . ALA A 1 99 ? -1.883 1.857 3.417 1.00 91.19 99 ALA A N 1
ATOM 796 C CA . ALA A 1 99 ? -0.436 1.953 3.540 1.00 91.19 99 ALA A CA 1
ATOM 797 C C . ALA A 1 99 ? 0.142 0.688 4.193 1.00 91.19 99 ALA A C 1
ATOM 799 O O . ALA A 1 99 ? -0.304 0.260 5.258 1.00 91.19 99 ALA A O 1
ATOM 800 N N . TYR A 1 100 ? 1.151 0.099 3.558 1.00 92.88 100 TYR A N 1
ATOM 801 C CA . TYR A 1 100 ? 1.884 -1.076 4.020 1.00 92.88 100 TYR A CA 1
ATOM 802 C C . TYR A 1 100 ? 3.261 -0.656 4.515 1.00 92.88 100 TYR A C 1
ATOM 804 O O . TYR A 1 100 ? 3.984 0.050 3.808 1.00 92.88 100 TYR A O 1
ATOM 812 N N . ARG A 1 101 ? 3.643 -1.106 5.711 1.00 94.75 101 ARG A N 1
ATOM 813 C CA . ARG A 1 101 ? 4.944 -0.785 6.301 1.00 94.75 101 ARG A CA 1
ATOM 814 C C . ARG A 1 101 ? 6.070 -1.429 5.507 1.00 94.75 101 ARG A C 1
ATOM 816 O O . ARG A 1 101 ? 5.996 -2.587 5.099 1.00 94.75 101 ARG A O 1
ATOM 823 N N . ILE A 1 102 ? 7.153 -0.684 5.360 1.00 95.12 102 ILE A N 1
ATOM 824 C CA . ILE A 1 102 ? 8.431 -1.205 4.904 1.00 95.12 102 ILE A CA 1
ATOM 825 C C . ILE A 1 102 ? 9.217 -1.647 6.147 1.00 95.12 102 ILE A C 1
ATOM 827 O O . ILE A 1 102 ? 9.393 -0.837 7.061 1.00 95.12 102 ILE A O 1
ATOM 831 N N . PRO A 1 103 ? 9.734 -2.891 6.197 1.00 92.12 103 PRO A N 1
ATOM 832 C CA . PRO A 1 103 ? 10.482 -3.386 7.353 1.00 92.12 103 PRO A CA 1
ATOM 833 C C . PRO A 1 103 ? 11.635 -2.453 7.746 1.00 92.12 103 PRO A C 1
ATOM 835 O O . PRO A 1 103 ? 12.384 -2.008 6.875 1.00 92.12 103 PRO A O 1
ATOM 838 N N . GLU A 1 104 ? 11.809 -2.162 9.036 1.00 91.62 104 GLU A N 1
ATOM 839 C CA . GLU A 1 104 ? 12.793 -1.180 9.535 1.00 91.62 104 GLU A CA 1
ATOM 840 C C . GLU A 1 104 ? 14.232 -1.490 9.100 1.00 91.62 104 GLU A C 1
ATOM 842 O O . GLU A 1 104 ? 14.999 -0.590 8.767 1.00 91.62 104 GLU A O 1
ATOM 847 N N . GLN A 1 105 ? 14.578 -2.774 9.019 1.00 90.06 105 GLN A N 1
ATOM 848 C CA . GLN A 1 105 ? 15.898 -3.252 8.618 1.00 90.06 105 GLN A CA 1
ATOM 849 C C . GLN A 1 105 ? 16.195 -3.108 7.117 1.00 90.06 105 GLN A C 1
ATOM 851 O O . GLN A 1 105 ? 17.336 -3.308 6.698 1.00 90.06 105 GLN A O 1
ATOM 856 N N . ALA A 1 106 ? 15.193 -2.818 6.279 1.00 91.88 106 ALA A N 1
ATOM 857 C CA . ALA A 1 106 ? 15.402 -2.693 4.841 1.00 91.88 106 ALA A CA 1
ATOM 858 C C . ALA A 1 106 ? 16.206 -1.422 4.529 1.00 91.88 106 ALA A C 1
ATOM 860 O O . ALA A 1 106 ? 15.776 -0.307 4.822 1.00 91.88 106 ALA A O 1
ATOM 861 N N . ARG A 1 107 ? 17.372 -1.568 3.901 1.00 93.00 107 ARG A N 1
ATOM 862 C CA . ARG A 1 107 ? 18.123 -0.415 3.385 1.00 93.00 107 ARG A CA 1
ATOM 863 C C . ARG A 1 107 ? 17.662 -0.024 1.987 1.00 93.00 107 ARG A C 1
ATOM 865 O O . ARG A 1 107 ? 17.508 1.156 1.706 1.00 93.00 107 ARG A O 1
ATOM 872 N N . ASN A 1 108 ? 17.414 -1.024 1.150 1.00 94.00 108 ASN A N 1
ATOM 873 C CA . ASN A 1 108 ? 16.901 -0.847 -0.196 1.00 94.00 108 ASN A CA 1
ATOM 874 C C . ASN A 1 108 ? 15.589 -1.614 -0.337 1.00 94.00 108 ASN A C 1
ATOM 876 O O . ASN A 1 108 ? 15.437 -2.708 0.220 1.00 94.00 108 ASN A O 1
ATOM 880 N N . VAL A 1 109 ? 14.663 -1.056 -1.104 1.00 94.56 109 VAL A N 1
ATOM 881 C CA . VAL A 1 109 ? 13.421 -1.732 -1.488 1.00 94.56 109 VAL A CA 1
ATOM 882 C C . VAL A 1 109 ? 13.308 -1.809 -2.994 1.00 94.56 109 VAL A C 1
ATOM 884 O O . VAL A 1 109 ? 13.744 -0.903 -3.696 1.00 94.56 109 VAL A O 1
ATOM 887 N N . ARG A 1 110 ? 12.688 -2.885 -3.460 1.00 94.25 110 ARG A N 1
ATOM 888 C CA . ARG A 1 110 ? 12.356 -3.133 -4.852 1.00 94.25 110 ARG A CA 1
ATOM 889 C C . ARG A 1 110 ? 10.847 -3.118 -5.016 1.00 94.25 110 ARG A C 1
ATOM 891 O O . ARG A 1 110 ? 10.177 -3.984 -4.453 1.00 94.25 110 ARG A O 1
ATOM 898 N N . PHE A 1 111 ? 10.340 -2.172 -5.798 1.00 94.38 111 PHE A N 1
ATOM 899 C CA . PHE A 1 111 ? 9.010 -2.251 -6.397 1.00 94.38 111 PHE A CA 1
ATOM 900 C C . PHE A 1 111 ? 9.137 -2.954 -7.743 1.00 94.38 111 PHE A C 1
ATOM 902 O O . PHE A 1 111 ? 9.988 -2.565 -8.536 1.00 94.38 111 PHE A O 1
ATOM 909 N N . PHE A 1 112 ? 8.312 -3.955 -8.030 1.00 94.25 112 PHE A N 1
ATOM 910 C CA . PHE A 1 112 ? 8.344 -4.629 -9.327 1.00 94.25 112 PHE A CA 1
ATOM 911 C C . PHE A 1 112 ? 6.947 -4.932 -9.856 1.00 94.25 112 PHE A C 1
ATOM 913 O O . PHE A 1 112 ? 5.991 -5.043 -9.086 1.00 94.25 112 PHE A O 1
ATOM 920 N N . VAL A 1 113 ? 6.866 -5.131 -11.170 1.00 94.50 113 VAL A N 1
ATOM 921 C CA . VAL A 1 113 ? 5.720 -5.731 -11.858 1.00 94.50 113 VAL A CA 1
ATOM 922 C C . VAL A 1 113 ? 6.205 -6.932 -12.656 1.00 94.50 113 VAL A C 1
ATOM 924 O O . VAL A 1 113 ? 7.139 -6.800 -13.437 1.00 94.50 113 VAL A O 1
ATOM 927 N N . TYR A 1 114 ? 5.586 -8.090 -12.437 1.00 94.94 114 TYR A N 1
ATOM 928 C CA . TYR A 1 114 ? 5.803 -9.331 -13.179 1.00 94.94 114 TYR A CA 1
ATOM 929 C C . TYR A 1 114 ? 4.621 -9.619 -14.084 1.00 94.94 114 TYR A C 1
ATOM 931 O O . TYR A 1 114 ? 3.469 -9.389 -13.702 1.00 94.94 114 TYR A O 1
ATOM 939 N N . TRP A 1 115 ? 4.908 -10.173 -15.258 1.00 95.19 115 TRP A N 1
ATOM 940 C CA . TRP A 1 115 ? 3.894 -10.674 -16.164 1.00 95.19 115 TRP A CA 1
ATOM 941 C C . TRP A 1 115 ? 4.351 -11.920 -16.919 1.00 95.19 115 TRP A C 1
ATOM 943 O O . TRP A 1 115 ? 5.506 -12.076 -17.323 1.00 95.19 115 TRP A O 1
ATOM 953 N N . ASN A 1 116 ? 3.391 -12.800 -17.169 1.00 95.62 116 ASN A N 1
ATOM 954 C CA . ASN A 1 116 ? 3.564 -13.975 -17.994 1.00 95.62 116 ASN A CA 1
ATOM 955 C C . ASN A 1 116 ? 2.278 -14.275 -18.761 1.00 95.62 116 ASN A C 1
ATOM 957 O O . ASN A 1 116 ? 1.177 -14.262 -18.212 1.00 95.62 116 ASN A O 1
ATOM 961 N N . ASP A 1 117 ? 2.424 -14.528 -20.055 1.00 96.75 117 ASP A N 1
ATOM 962 C CA . ASP A 1 117 ? 1.325 -14.840 -20.956 1.00 96.75 117 ASP A CA 1
ATOM 963 C C . ASP A 1 117 ? 1.839 -15.701 -22.119 1.00 96.75 117 ASP A C 1
ATOM 965 O O . ASP A 1 117 ? 2.977 -15.503 -22.560 1.00 96.75 117 ASP A O 1
ATOM 969 N N . PRO A 1 118 ? 1.020 -16.626 -22.661 1.00 96.12 118 PRO A N 1
ATOM 970 C CA . PRO A 1 118 ? 1.394 -17.396 -23.846 1.00 96.12 118 PRO A CA 1
ATOM 971 C C . PRO A 1 118 ? 1.711 -16.538 -25.081 1.00 96.12 118 PRO A C 1
ATOM 973 O O . PRO A 1 118 ? 2.475 -16.970 -25.944 1.00 96.12 118 PRO A O 1
ATOM 976 N N . ALA A 1 119 ? 1.112 -15.349 -25.200 1.00 95.00 119 ALA A N 1
ATOM 977 C CA . ALA A 1 119 ? 1.449 -14.370 -26.228 1.00 95.00 119 ALA A CA 1
ATOM 978 C C . ALA A 1 119 ? 2.466 -13.350 -25.697 1.00 95.00 119 ALA A C 1
ATOM 980 O O . ALA A 1 119 ? 2.566 -13.137 -24.493 1.00 95.00 119 ALA A O 1
ATOM 981 N N . ARG A 1 120 ? 3.189 -12.664 -26.595 1.00 95.88 120 ARG A N 1
ATOM 982 C CA . ARG A 1 120 ? 4.043 -11.527 -26.214 1.00 95.88 120 ARG A CA 1
ATOM 983 C C . ARG A 1 120 ? 3.183 -10.416 -25.604 1.00 95.88 120 ARG A C 1
ATOM 985 O O . ARG A 1 120 ? 2.320 -9.866 -26.291 1.00 95.88 120 ARG A O 1
ATOM 992 N N . VAL A 1 121 ? 3.481 -10.062 -24.361 1.00 96.69 121 VAL A N 1
ATOM 993 C CA . VAL A 1 121 ? 2.910 -8.922 -23.640 1.00 96.69 121 VAL A CA 1
ATOM 994 C C . VAL A 1 121 ? 4.042 -8.009 -23.178 1.00 96.69 121 VAL A C 1
ATOM 996 O O . VAL A 1 121 ? 5.147 -8.478 -22.910 1.00 96.69 121 VAL A O 1
ATOM 999 N N . ASP A 1 122 ? 3.753 -6.714 -23.152 1.00 95.56 122 ASP A N 1
ATOM 1000 C CA . ASP A 1 122 ? 4.705 -5.634 -22.912 1.00 95.56 122 ASP A CA 1
ATOM 1001 C C . ASP A 1 122 ? 4.146 -4.731 -21.810 1.00 95.56 122 ASP A C 1
ATOM 1003 O O . ASP A 1 122 ? 3.101 -4.094 -22.011 1.00 95.56 122 ASP A O 1
ATOM 1007 N N . VAL A 1 123 ? 4.765 -4.772 -20.630 1.00 94.69 123 VAL A N 1
ATOM 1008 C CA . VAL A 1 123 ? 4.317 -4.041 -19.442 1.00 94.69 123 VAL A CA 1
ATOM 1009 C C . VAL A 1 123 ? 5.445 -3.139 -18.965 1.00 94.69 123 VAL A C 1
ATOM 1011 O O . VAL A 1 123 ? 6.435 -3.622 -18.430 1.00 9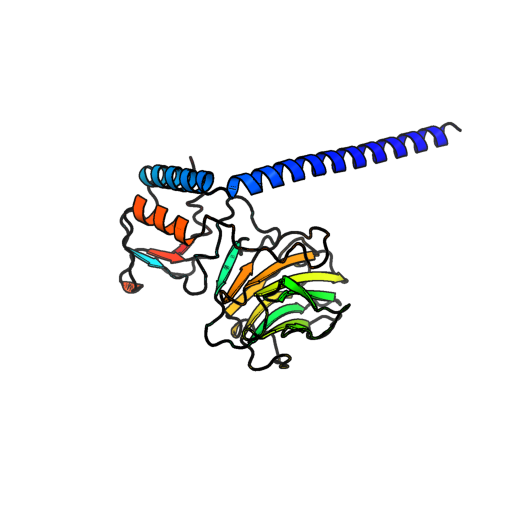4.69 123 VAL A O 1
ATOM 1014 N N . ASP A 1 124 ? 5.238 -1.832 -19.087 1.00 93.12 124 ASP A N 1
ATOM 1015 C CA . ASP A 1 124 ? 6.207 -0.828 -18.671 1.00 93.12 124 ASP A CA 1
ATOM 1016 C C . ASP A 1 124 ? 6.016 -0.477 -17.196 1.00 93.12 124 ASP A C 1
ATOM 1018 O O . ASP A 1 124 ? 4.898 -0.197 -16.730 1.00 93.12 124 ASP A O 1
ATOM 1022 N N . LEU A 1 125 ? 7.132 -0.359 -16.486 1.00 92.69 125 LEU A N 1
ATOM 1023 C CA . LEU A 1 125 ? 7.215 0.239 -15.167 1.00 92.69 125 LEU A CA 1
ATOM 1024 C C . LEU A 1 125 ? 7.887 1.613 -15.242 1.00 92.69 125 LEU A C 1
ATOM 1026 O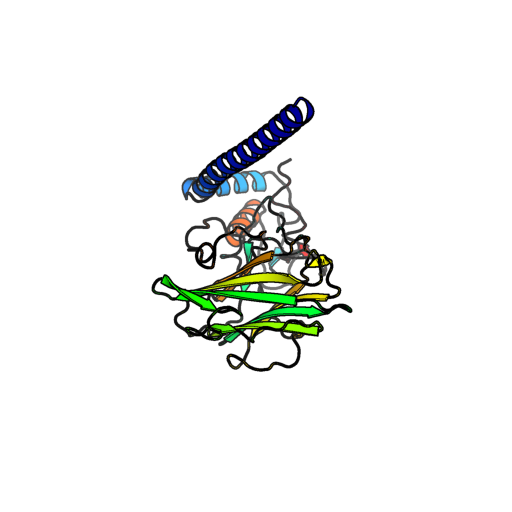 O . LEU A 1 125 ? 8.876 1.842 -15.927 1.00 92.69 125 LEU A O 1
ATOM 1030 N N . HIS A 1 126 ? 7.351 2.574 -14.501 1.00 89.44 126 HIS A N 1
ATOM 1031 C CA . HIS A 1 126 ? 7.940 3.903 -14.403 1.00 89.44 126 HIS A CA 1
ATOM 1032 C C . HIS A 1 126 ? 7.914 4.401 -12.975 1.00 89.44 126 HIS A C 1
ATOM 1034 O O . HIS A 1 126 ? 6.944 4.171 -12.247 1.00 89.44 126 HIS A O 1
ATOM 1040 N N . ALA A 1 127 ? 8.927 5.184 -12.608 1.00 89.88 127 ALA A N 1
ATOM 1041 C CA . ALA A 1 127 ? 8.926 5.882 -11.339 1.00 89.88 127 ALA A CA 1
ATOM 1042 C C . ALA A 1 127 ? 9.270 7.361 -11.459 1.00 89.88 127 ALA A C 1
ATOM 1044 O O . ALA A 1 127 ? 10.037 7.824 -12.307 1.00 89.88 127 ALA A O 1
ATOM 1045 N N . SER A 1 128 ? 8.695 8.126 -10.546 1.00 88.38 128 SER A N 1
ATOM 1046 C CA . SER A 1 128 ? 9.080 9.509 -10.297 1.00 88.38 128 SER A CA 1
ATOM 1047 C C . SER A 1 128 ? 9.266 9.709 -8.823 1.00 88.38 128 SER A C 1
ATOM 1049 O O . SER A 1 128 ? 8.474 9.205 -8.039 1.00 88.38 128 SER A O 1
ATOM 1051 N N . GLY A 1 129 ? 10.304 10.432 -8.445 1.00 88.31 129 GLY A N 1
ATOM 1052 C CA . GLY A 1 129 ? 10.587 10.757 -7.063 1.00 88.31 129 GLY A CA 1
ATOM 1053 C C . GLY A 1 129 ? 10.672 12.253 -6.831 1.00 88.31 129 GLY A C 1
ATOM 1054 O O . GLY A 1 129 ? 10.799 13.045 -7.765 1.00 88.31 129 GLY A O 1
ATOM 1055 N N . LYS A 1 130 ? 10.638 12.625 -5.558 1.00 88.50 130 LYS A N 1
ATOM 1056 C CA . LYS A 1 130 ? 10.924 13.974 -5.070 1.00 88.50 130 LYS A CA 1
ATOM 1057 C C . LYS A 1 130 ? 12.069 13.864 -4.070 1.00 88.50 130 LYS A C 1
ATOM 1059 O O . LYS A 1 130 ? 11.954 13.091 -3.117 1.00 88.50 130 LYS A O 1
ATOM 1064 N N . ASN A 1 131 ? 13.163 14.601 -4.245 1.00 88.62 131 ASN A N 1
ATOM 1065 C CA . ASN A 1 131 ? 14.173 14.704 -3.181 1.00 88.62 131 ASN A CA 1
ATOM 1066 C C . ASN A 1 131 ? 13.647 15.560 -2.012 1.00 88.62 131 ASN A C 1
ATOM 1068 O O . ASN A 1 131 ? 12.551 16.120 -2.092 1.00 88.62 131 ASN A O 1
ATOM 1072 N N . ARG A 1 132 ? 14.399 15.682 -0.913 1.00 85.06 132 ARG A N 1
ATOM 1073 C CA . ARG A 1 132 ? 13.930 16.457 0.256 1.00 85.06 132 ARG A CA 1
ATOM 1074 C C . ARG A 1 132 ? 13.847 17.963 -0.005 1.00 85.06 132 ARG A C 1
ATOM 1076 O O . ARG A 1 132 ? 13.118 18.660 0.690 1.00 85.06 132 ARG A O 1
ATOM 1083 N N . GLU A 1 133 ? 14.538 18.451 -1.031 1.00 86.25 133 GLU A N 1
ATOM 1084 C CA . GLU A 1 133 ? 14.493 19.846 -1.489 1.00 86.25 133 GLU A CA 1
ATOM 1085 C C . GLU A 1 133 ? 13.359 20.116 -2.494 1.00 86.25 133 GLU A C 1
ATOM 1087 O O . GLU A 1 133 ? 13.170 21.246 -2.940 1.00 86.25 133 GLU A O 1
ATOM 1092 N N . GLY A 1 134 ? 12.588 19.091 -2.869 1.00 82.12 134 GLY A N 1
ATOM 1093 C CA . GLY A 1 134 ? 11.484 19.211 -3.816 1.00 82.12 134 GLY A CA 1
ATOM 1094 C C . GLY A 1 134 ? 11.857 19.064 -5.293 1.00 82.12 134 GLY A C 1
ATOM 1095 O O . GLY A 1 134 ? 10.976 19.176 -6.144 1.00 82.12 134 GLY A O 1
ATOM 1096 N N . ARG A 1 135 ? 13.122 18.775 -5.621 1.00 85.81 135 ARG A N 1
ATOM 1097 C CA . ARG A 1 135 ? 13.559 18.433 -6.980 1.00 85.81 135 ARG A CA 1
ATOM 1098 C C . ARG A 1 135 ? 12.906 17.128 -7.426 1.00 85.81 135 ARG A C 1
ATOM 1100 O O . ARG A 1 135 ? 12.949 16.118 -6.724 1.00 85.81 135 ARG A O 1
ATOM 1107 N N . ILE A 1 136 ? 12.382 17.152 -8.646 1.00 86.25 136 ILE A N 1
ATOM 1108 C CA . ILE A 1 136 ? 11.798 15.990 -9.307 1.00 86.25 136 ILE A CA 1
ATOM 1109 C C . ILE A 1 136 ? 12.900 15.088 -9.872 1.00 86.25 136 ILE A C 1
ATOM 1111 O O . ILE A 1 136 ? 13.843 15.550 -10.519 1.00 86.25 136 ILE A O 1
ATOM 1115 N N . ILE A 1 137 ? 12.746 13.791 -9.638 1.00 86.88 137 ILE A N 1
ATOM 1116 C CA . ILE A 1 137 ? 13.570 12.702 -10.156 1.00 86.88 137 ILE A CA 1
ATOM 1117 C C . ILE A 1 137 ? 12.663 11.849 -11.046 1.00 86.88 137 ILE A C 1
ATOM 1119 O O . ILE A 1 137 ? 11.529 11.566 -10.671 1.00 86.88 137 ILE A O 1
ATOM 1123 N N . CYS A 1 138 ? 13.117 11.438 -12.227 1.00 84.50 138 CYS A N 1
ATOM 1124 C CA . CYS A 1 138 ? 12.341 10.575 -13.125 1.00 84.50 138 CYS A CA 1
ATOM 1125 C C . CYS A 1 138 ? 13.222 9.433 -13.622 1.00 84.50 138 CYS A C 1
ATOM 1127 O O . CYS A 1 138 ? 14.259 9.689 -14.240 1.00 84.50 138 CYS A O 1
ATOM 1129 N N . VAL A 1 139 ? 12.781 8.195 -13.407 1.00 83.88 139 VAL A N 1
ATOM 1130 C CA . VAL A 1 139 ? 13.433 6.997 -13.946 1.00 83.88 139 VAL A CA 1
ATOM 1131 C C . VAL A 1 139 ? 12.423 6.139 -14.711 1.00 83.88 139 VAL A C 1
ATOM 1133 O O . VAL A 1 139 ? 11.250 6.059 -14.345 1.00 83.88 139 VAL A O 1
ATOM 1136 N N . GLY A 1 140 ? 12.862 5.524 -15.804 1.00 78.69 140 GLY A N 1
ATOM 1137 C CA . GLY A 1 140 ? 12.000 4.744 -16.695 1.00 78.69 140 GLY A CA 1
ATOM 1138 C C . GLY A 1 140 ? 12.657 4.493 -18.047 1.00 78.69 140 GLY A C 1
ATOM 1139 O O . GLY A 1 140 ? 13.679 5.112 -18.354 1.00 78.69 140 GLY A O 1
ATOM 1140 N N . TRP A 1 141 ? 12.045 3.641 -18.872 1.00 72.81 141 TRP A N 1
ATOM 1141 C CA . TRP A 1 141 ? 12.595 3.225 -20.171 1.00 72.81 141 TRP A CA 1
ATOM 1142 C C . TRP A 1 141 ? 12.951 4.386 -21.119 1.00 72.81 141 TRP A C 1
ATOM 1144 O O . TRP A 1 141 ? 13.918 4.307 -21.871 1.00 72.81 141 TRP A O 1
ATOM 1154 N N . ASN A 1 142 ? 12.217 5.505 -21.057 1.00 73.19 142 ASN A N 1
ATOM 1155 C CA . ASN A 1 142 ? 12.451 6.700 -21.880 1.00 73.19 142 ASN A CA 1
ATOM 1156 C C . ASN A 1 142 ? 13.194 7.837 -21.153 1.00 73.19 142 ASN A C 1
ATOM 1158 O O . ASN A 1 142 ? 13.096 9.004 -21.562 1.00 73.19 142 ASN A O 1
ATOM 1162 N N . ARG A 1 143 ? 13.877 7.534 -20.044 1.00 77.00 143 ARG A N 1
ATOM 1163 C CA . ARG A 1 143 ? 14.585 8.491 -19.174 1.00 77.00 143 ARG A CA 1
ATOM 1164 C C . ARG A 1 143 ? 15.894 7.880 -18.651 1.00 77.00 143 ARG A C 1
ATOM 1166 O O . ARG A 1 143 ? 16.471 6.993 -19.269 1.00 77.00 143 ARG A O 1
ATOM 1173 N N . ASN A 1 144 ? 16.400 8.405 -17.536 1.00 81.81 144 ASN A N 1
ATOM 1174 C CA . ASN A 1 144 ? 17.554 7.853 -16.844 1.00 81.81 144 ASN A CA 1
ATOM 1175 C C . ASN A 1 144 ? 17.190 6.492 -16.233 1.00 81.81 144 ASN A C 1
ATOM 1177 O O . ASN A 1 144 ? 16.163 6.365 -15.569 1.00 81.81 144 ASN A O 1
ATOM 1181 N N . PHE A 1 145 ? 18.066 5.498 -16.378 1.00 84.94 145 PHE A N 1
ATOM 1182 C CA . PHE A 1 145 ? 17.929 4.227 -15.656 1.00 84.94 145 PHE A CA 1
ATOM 1183 C C . PHE A 1 145 ? 18.370 4.329 -14.191 1.00 84.94 145 PHE A C 1
ATOM 1185 O O . PHE A 1 145 ? 18.058 3.455 -13.392 1.00 84.94 145 PHE A O 1
ATOM 1192 N N . ARG A 1 146 ? 19.092 5.387 -13.809 1.00 89.12 146 ARG A N 1
ATOM 1193 C CA . ARG A 1 146 ? 19.496 5.650 -12.424 1.00 89.12 146 ARG A CA 1
ATOM 1194 C C . ARG A 1 146 ? 19.567 7.144 -12.162 1.00 89.12 146 ARG A C 1
ATOM 1196 O O . ARG A 1 146 ? 20.199 7.858 -12.937 1.00 89.12 146 ARG A O 1
ATOM 1203 N N . ASP A 1 147 ? 18.979 7.594 -11.062 1.00 87.94 147 ASP A N 1
ATOM 1204 C CA . ASP A 1 147 ? 19.123 8.968 -10.574 1.00 87.94 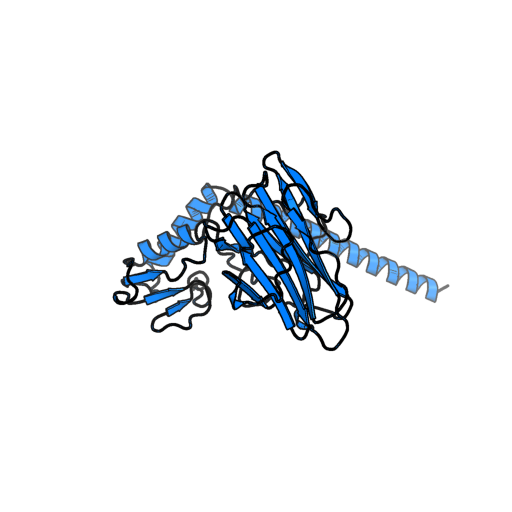147 ASP A CA 1
ATOM 1205 C C . ASP A 1 147 ? 18.818 9.032 -9.069 1.00 87.94 147 ASP A C 1
ATOM 1207 O O . ASP A 1 147 ? 17.872 8.407 -8.595 1.00 87.94 147 ASP A O 1
ATOM 1211 N N . SER A 1 148 ? 19.643 9.767 -8.320 1.00 87.31 148 SER A N 1
ATOM 1212 C CA . SER A 1 148 ? 19.435 10.109 -6.905 1.00 87.31 148 SER A CA 1
ATOM 1213 C C . SER A 1 148 ? 18.959 8.976 -5.978 1.00 87.31 148 SER A C 1
ATOM 1215 O O . SER A 1 148 ? 18.124 9.210 -5.117 1.00 87.31 148 SER A O 1
ATOM 1217 N N . GLY A 1 149 ? 19.502 7.759 -6.113 1.00 90.88 149 GLY A N 1
ATOM 1218 C CA . GLY A 1 149 ? 19.146 6.615 -5.254 1.00 90.88 149 GLY A CA 1
ATOM 1219 C C . GLY A 1 149 ? 17.952 5.791 -5.744 1.00 90.88 149 GLY A C 1
ATOM 1220 O O . GLY A 1 149 ? 17.531 4.872 -5.048 1.00 90.88 149 GLY A O 1
ATOM 1221 N N . ILE A 1 150 ? 17.438 6.082 -6.941 1.00 93.31 150 ILE A N 1
ATOM 1222 C CA . ILE A 1 150 ? 16.416 5.297 -7.635 1.00 93.31 150 ILE A CA 1
ATOM 1223 C C . ILE A 1 150 ? 17.054 4.633 -8.861 1.00 93.31 150 ILE A C 1
ATOM 1225 O O . ILE A 1 150 ? 17.787 5.288 -9.609 1.00 93.31 150 ILE A O 1
ATOM 1229 N N . ALA A 1 151 ? 16.794 3.344 -9.079 1.00 93.31 151 ALA A N 1
ATOM 1230 C CA . ALA A 1 151 ? 17.319 2.574 -10.204 1.00 93.31 151 ALA A CA 1
ATOM 1231 C C . ALA A 1 151 ? 16.221 1.752 -10.891 1.00 93.31 151 ALA A C 1
ATOM 1233 O O . ALA A 1 151 ? 15.499 1.022 -10.228 1.00 93.31 151 ALA A O 1
ATOM 1234 N N . HIS A 1 152 ? 16.131 1.844 -12.214 1.00 92.88 152 HIS A N 1
ATOM 1235 C CA . HIS A 1 152 ? 15.245 1.061 -13.070 1.00 92.88 152 HIS A CA 1
ATOM 1236 C C . HIS A 1 152 ? 15.997 -0.149 -13.643 1.00 92.88 152 HIS A C 1
ATOM 1238 O O . HIS A 1 152 ? 17.156 -0.016 -14.040 1.00 92.88 152 HIS A O 1
ATOM 1244 N N . SER A 1 153 ? 15.346 -1.309 -13.728 1.00 91.69 153 SER A N 1
ATOM 1245 C CA . SER A 1 153 ? 15.930 -2.565 -14.237 1.00 91.69 153 SER A CA 1
ATOM 1246 C C . SER A 1 153 ? 16.369 -2.516 -15.698 1.00 91.69 153 SER A C 1
ATOM 1248 O O . SER A 1 153 ? 17.336 -3.162 -16.088 1.00 91.69 153 SER A O 1
ATOM 1250 N N . GLY A 1 154 ? 15.639 -1.754 -16.501 1.00 89.88 154 GLY A N 1
ATOM 1251 C CA . GLY A 1 154 ? 15.727 -1.755 -17.958 1.00 89.88 154 GLY A CA 1
ATOM 1252 C C . GLY A 1 154 ? 14.364 -2.086 -18.552 1.00 89.88 154 GLY A C 1
ATOM 1253 O O . GLY A 1 154 ? 13.484 -2.507 -17.809 1.00 89.88 154 GLY A O 1
ATOM 1254 N N . ASP A 1 155 ? 14.220 -1.845 -19.849 1.00 91.38 155 ASP A N 1
ATOM 1255 C CA . ASP A 1 155 ? 13.003 -2.106 -20.624 1.00 91.38 155 ASP A CA 1
ATOM 1256 C C . ASP A 1 155 ? 12.960 -3.576 -21.070 1.00 91.38 155 ASP A C 1
ATOM 1258 O O . ASP A 1 155 ? 13.920 -4.061 -21.688 1.00 91.38 155 ASP A O 1
ATOM 1262 N N . ILE A 1 156 ? 11.885 -4.294 -20.742 1.00 92.12 156 ILE A N 1
ATOM 1263 C CA . ILE A 1 156 ? 11.673 -5.687 -21.137 1.00 92.12 156 ILE A CA 1
ATOM 1264 C C . ILE A 1 156 ? 10.342 -5.820 -21.859 1.00 92.12 156 ILE A C 1
ATOM 1266 O O . ILE A 1 156 ? 9.280 -5.634 -21.288 1.00 92.12 156 ILE A O 1
ATOM 1270 N N . THR A 1 157 ? 10.403 -6.294 -23.101 1.00 93.06 157 THR A N 1
ATOM 1271 C CA . THR A 1 157 ? 9.233 -6.277 -23.986 1.00 93.06 157 THR A CA 1
ATOM 1272 C C . THR A 1 157 ? 8.700 -7.670 -24.350 1.00 93.06 157 THR A C 1
ATOM 1274 O O . THR A 1 157 ? 8.025 -7.854 -25.367 1.00 93.06 157 THR A O 1
ATOM 1277 N N . HIS A 1 158 ? 9.044 -8.695 -23.566 1.00 92.50 158 HIS A N 1
ATOM 1278 C CA . HIS A 1 158 ? 8.586 -10.080 -23.742 1.00 92.50 158 HIS A CA 1
ATOM 1279 C C . HIS A 1 158 ? 7.880 -10.608 -22.487 1.00 92.50 158 HIS A C 1
ATOM 1281 O O . HIS A 1 158 ? 7.951 -9.994 -21.433 1.00 92.50 158 HIS A O 1
ATOM 1287 N N . SER A 1 159 ? 7.207 -11.757 -22.593 1.00 93.50 159 SER A N 1
ATOM 1288 C CA . SER A 1 159 ? 6.515 -12.415 -21.470 1.00 93.50 159 SER A CA 1
ATOM 1289 C C . SER A 1 159 ? 7.465 -13.249 -20.603 1.00 93.50 159 SER A C 1
ATOM 1291 O O . SER A 1 159 ? 8.592 -13.521 -21.017 1.00 93.50 159 SER A O 1
ATOM 1293 N N . ASP A 1 160 ? 6.988 -13.669 -19.428 1.00 93.06 160 ASP A N 1
ATOM 1294 C CA . ASP A 1 160 ? 7.787 -14.297 -18.363 1.00 93.06 160 ASP A CA 1
ATOM 1295 C C . ASP A 1 160 ? 8.936 -13.383 -17.930 1.00 93.06 160 ASP A C 1
ATOM 1297 O O . ASP A 1 160 ? 10.123 -13.712 -17.983 1.00 93.06 160 ASP A O 1
ATOM 1301 N N . ALA A 1 161 ? 8.547 -12.163 -17.583 1.00 92.12 161 ALA A N 1
ATOM 1302 C CA . ALA A 1 161 ? 9.445 -11.062 -17.322 1.00 92.12 161 ALA A CA 1
ATOM 1303 C C . ALA A 1 161 ? 8.940 -10.226 -16.154 1.00 92.12 161 ALA A C 1
ATOM 1305 O O . ALA A 1 161 ? 7.780 -10.307 -15.745 1.00 92.12 161 ALA A O 1
ATOM 1306 N N . ALA A 1 162 ? 9.839 -9.413 -15.617 1.00 93.00 162 ALA A N 1
ATOM 1307 C CA . ALA A 1 162 ? 9.452 -8.354 -14.713 1.00 93.00 162 ALA A CA 1
ATOM 1308 C C . ALA A 1 162 ? 10.429 -7.193 -14.800 1.00 93.00 162 ALA A C 1
ATOM 1310 O O . ALA A 1 162 ? 11.640 -7.391 -14.936 1.00 93.00 162 ALA A O 1
ATOM 1311 N N . GLU A 1 163 ? 9.879 -6.003 -14.621 1.00 93.69 163 GLU A N 1
ATOM 1312 C CA . GLU A 1 163 ? 10.629 -4.774 -14.427 1.00 93.69 163 GLU A CA 1
ATOM 1313 C C . GLU A 1 163 ? 10.591 -4.365 -12.965 1.00 93.69 163 GLU A C 1
ATOM 1315 O O . GLU A 1 163 ? 9.641 -4.668 -12.235 1.00 93.69 163 GLU A O 1
ATOM 1320 N N . TYR A 1 164 ? 11.630 -3.655 -12.533 1.00 93.44 164 TYR A N 1
ATOM 1321 C CA . TYR A 1 164 ? 11.723 -3.168 -11.169 1.00 93.44 164 TYR A CA 1
ATOM 1322 C C . TYR A 1 164 ? 12.334 -1.782 -11.030 1.00 93.44 164 TYR A C 1
ATOM 1324 O O . TYR A 1 164 ? 13.184 -1.351 -11.810 1.00 93.44 164 TYR A O 1
ATOM 1332 N N . ILE A 1 165 ? 11.912 -1.127 -9.950 1.00 94.06 165 ILE A N 1
ATOM 1333 C CA . ILE A 1 165 ? 12.462 0.100 -9.400 1.00 94.06 165 ILE A CA 1
ATOM 1334 C C . ILE A 1 165 ? 13.063 -0.223 -8.037 1.00 94.06 165 ILE A C 1
ATOM 1336 O O . ILE A 1 165 ? 12.335 -0.536 -7.091 1.00 94.06 165 ILE A O 1
ATOM 1340 N N . ASP A 1 166 ? 14.379 -0.102 -7.926 1.00 94.88 166 ASP A N 1
ATOM 1341 C CA . ASP A 1 166 ? 15.069 -0.141 -6.645 1.00 94.88 166 ASP A CA 1
ATOM 1342 C C . ASP A 1 166 ? 15.226 1.261 -6.073 1.00 94.88 166 ASP A C 1
ATOM 1344 O O . ASP A 1 166 ? 15.543 2.208 -6.795 1.00 94.88 166 ASP A O 1
ATOM 1348 N N . ILE A 1 167 ? 15.025 1.384 -4.765 1.00 95.31 167 ILE A N 1
ATOM 1349 C CA . ILE A 1 167 ? 15.067 2.648 -4.033 1.00 95.31 167 ILE A CA 1
ATOM 1350 C C . ILE A 1 167 ? 15.957 2.467 -2.809 1.00 95.31 167 ILE A C 1
ATOM 1352 O O . ILE A 1 167 ? 15.694 1.605 -1.967 1.00 95.31 167 ILE A O 1
ATOM 1356 N N . ASP A 1 168 ? 16.989 3.300 -2.698 1.00 94.88 168 ASP A N 1
ATOM 1357 C CA . ASP A 1 168 ? 17.814 3.417 -1.498 1.00 94.88 168 ASP A CA 1
ATOM 1358 C C . ASP A 1 168 ? 17.092 4.300 -0.482 1.00 94.88 168 ASP A C 1
ATOM 1360 O O . ASP A 1 168 ? 16.956 5.511 -0.662 1.00 94.88 168 ASP A O 1
ATOM 1364 N N . LEU A 1 169 ? 16.640 3.690 0.612 1.00 94.81 169 LEU A N 1
ATOM 1365 C CA . LEU A 1 169 ? 15.893 4.382 1.660 1.00 94.81 169 LEU A CA 1
ATOM 1366 C C . LEU A 1 169 ? 16.774 5.310 2.509 1.00 94.81 169 LEU A C 1
ATOM 1368 O O . LEU A 1 169 ? 16.258 6.065 3.330 1.00 94.81 169 LEU A O 1
ATOM 1372 N N . SER A 1 170 ? 18.096 5.256 2.330 1.00 93.00 170 SER A N 1
ATOM 1373 C CA . SER A 1 170 ? 19.054 6.174 2.951 1.00 93.00 170 SER A CA 1
ATOM 1374 C C . SER A 1 170 ? 19.430 7.365 2.065 1.00 93.00 170 SER A C 1
ATOM 1376 O O . SER A 1 170 ? 20.089 8.290 2.546 1.00 93.00 170 SER A O 1
ATOM 1378 N N . ALA A 1 171 ? 19.006 7.374 0.798 1.00 93.06 171 ALA A N 1
ATOM 1379 C CA . ALA A 1 171 ? 19.277 8.466 -0.126 1.00 93.06 171 ALA A CA 1
ATOM 1380 C C . ALA A 1 171 ? 18.478 9.738 0.218 1.00 93.06 171 ALA A C 1
ATOM 1382 O O . ALA A 1 171 ? 17.527 9.731 1.007 1.00 93.06 171 ALA A O 1
ATOM 1383 N N . ASP A 1 172 ? 18.856 10.854 -0.411 1.00 92.38 172 ASP A N 1
ATOM 1384 C CA . ASP A 1 172 ? 18.100 12.107 -0.355 1.00 92.38 172 ASP A CA 1
ATOM 1385 C C . ASP A 1 172 ? 16.832 12.018 -1.223 1.00 92.38 172 ASP A C 1
ATOM 1387 O O . ASP A 1 172 ? 16.712 12.638 -2.276 1.00 92.38 172 ASP A O 1
ATOM 1391 N N . ILE A 1 173 ? 15.885 11.185 -0.799 1.00 91.69 173 ILE A N 1
ATOM 1392 C CA . ILE A 1 173 ? 14.577 10.998 -1.424 1.00 91.69 173 ILE A CA 1
ATOM 1393 C C . ILE A 1 173 ? 13.517 11.170 -0.335 1.00 91.69 173 ILE A C 1
ATOM 1395 O O . ILE A 1 173 ? 13.696 10.737 0.804 1.00 91.69 173 ILE A O 1
ATOM 1399 N N . SER A 1 174 ? 12.418 11.839 -0.670 1.00 89.94 174 SER A N 1
ATOM 1400 C CA . SER A 1 174 ? 11.238 11.947 0.191 1.00 89.94 174 SER A CA 1
ATOM 1401 C C . SER A 1 174 ? 10.176 10.929 -0.206 1.00 89.94 174 SER A C 1
ATOM 1403 O O . SER A 1 174 ? 9.731 10.148 0.627 1.00 89.94 174 SER A O 1
ATOM 1405 N N . THR A 1 175 ? 9.819 10.889 -1.488 1.00 90.00 175 THR A N 1
ATOM 1406 C CA . THR A 1 175 ? 8.767 10.020 -2.015 1.00 90.00 175 THR A CA 1
ATOM 1407 C C . THR A 1 175 ? 9.132 9.485 -3.393 1.00 90.00 175 THR A C 1
ATOM 1409 O O . THR A 1 175 ? 9.877 10.131 -4.134 1.00 90.00 175 THR A O 1
ATOM 1412 N N . VAL A 1 176 ? 8.596 8.311 -3.741 1.00 92.06 176 VAL A N 1
ATOM 1413 C CA . VAL A 1 176 ? 8.696 7.696 -5.074 1.00 92.06 176 VAL A CA 1
ATOM 1414 C C . VAL A 1 176 ? 7.329 7.165 -5.499 1.00 92.06 176 VAL A C 1
ATOM 1416 O O . VAL A 1 176 ? 6.811 6.244 -4.885 1.00 92.06 176 VAL A O 1
ATOM 1419 N N . SER A 1 177 ? 6.738 7.722 -6.550 1.00 90.62 177 SER A N 1
ATOM 1420 C CA . SER A 1 177 ? 5.511 7.234 -7.189 1.00 90.62 177 SER A CA 1
ATOM 1421 C C . SER A 1 177 ? 5.833 6.183 -8.251 1.00 90.62 177 SER A C 1
ATOM 1423 O O . SER A 1 177 ? 6.774 6.364 -9.025 1.00 90.62 177 SER A O 1
ATOM 1425 N N . ALA A 1 178 ? 5.035 5.113 -8.304 1.00 90.50 178 ALA A N 1
ATOM 1426 C CA . ALA A 1 178 ? 5.137 4.031 -9.279 1.00 90.50 178 ALA A CA 1
ATOM 1427 C C . ALA A 1 178 ? 3.927 4.023 -10.225 1.00 90.50 178 ALA A C 1
ATOM 1429 O O . ALA A 1 178 ? 2.771 4.114 -9.798 1.00 90.50 178 ALA A O 1
ATOM 1430 N N . ASN A 1 179 ? 4.197 3.889 -11.522 1.00 89.94 179 ASN A N 1
ATOM 1431 C CA . ASN A 1 179 ? 3.193 3.835 -12.579 1.00 89.94 179 ASN A CA 1
ATOM 1432 C C . ASN A 1 179 ? 3.435 2.604 -13.444 1.00 89.94 179 ASN A C 1
ATOM 1434 O O . ASN A 1 179 ? 4.578 2.314 -13.788 1.00 89.94 179 ASN A O 1
ATOM 1438 N N . ILE A 1 180 ? 2.358 1.909 -13.795 1.00 92.38 180 ILE A N 1
ATOM 1439 C CA . ILE A 1 180 ? 2.406 0.664 -14.560 1.00 92.38 180 ILE A CA 1
ATOM 1440 C C . ILE A 1 180 ? 1.550 0.844 -15.805 1.00 92.38 180 ILE A C 1
ATOM 1442 O O . ILE A 1 180 ? 0.396 1.270 -15.700 1.00 92.38 180 ILE A O 1
ATOM 1446 N N . ASN A 1 181 ? 2.095 0.507 -16.970 1.00 92.44 181 ASN A N 1
ATOM 1447 C CA . ASN A 1 181 ? 1.393 0.596 -18.244 1.00 92.44 181 ASN A CA 1
ATOM 1448 C C . ASN A 1 181 ? 1.453 -0.738 -18.977 1.00 92.44 181 ASN A C 1
ATOM 1450 O O . ASN A 1 181 ? 2.516 -1.296 -19.183 1.00 92.44 181 ASN A O 1
ATOM 1454 N N . LEU A 1 182 ? 0.308 -1.222 -19.436 1.00 93.56 182 LEU A N 1
ATOM 1455 C CA . LEU A 1 182 ? 0.239 -2.265 -20.445 1.00 93.56 182 LEU A CA 1
ATOM 1456 C C . LEU A 1 182 ? 0.437 -1.604 -21.814 1.00 93.56 182 LEU A C 1
ATOM 1458 O O . LEU A 1 182 ? -0.504 -1.039 -22.379 1.00 93.56 182 LEU A O 1
ATOM 1462 N N . PHE A 1 183 ? 1.665 -1.649 -22.324 1.00 92.38 183 PHE A N 1
ATOM 1463 C CA . PHE A 1 183 ? 2.041 -1.003 -23.578 1.00 92.38 183 PHE A CA 1
ATOM 1464 C C . PHE A 1 183 ? 1.500 -1.764 -24.794 1.00 92.38 183 PHE A C 1
ATOM 1466 O O . PHE A 1 183 ? 0.961 -1.161 -25.727 1.00 92.38 183 PHE A O 1
ATOM 1473 N N . SER A 1 184 ? 1.600 -3.100 -24.794 1.00 93.56 184 SER A N 1
ATOM 1474 C CA . SER A 1 184 ? 1.090 -3.927 -25.895 1.00 93.56 184 SER A CA 1
ATOM 1475 C C . SER A 1 184 ? 0.764 -5.374 -25.497 1.00 93.56 184 SER A C 1
ATOM 1477 O O . SER A 1 184 ? 1.142 -5.862 -24.436 1.00 93.56 184 SER A O 1
ATOM 1479 N N . GLY A 1 185 ? 0.034 -6.078 -26.370 1.00 94.19 185 GLY A N 1
ATOM 1480 C CA . GLY A 1 185 ? -0.259 -7.516 -26.257 1.00 94.19 185 GLY A CA 1
ATOM 1481 C C . GLY A 1 185 ? -1.663 -7.861 -25.747 1.00 94.19 185 GLY A C 1
ATOM 1482 O O . GLY A 1 185 ? -2.241 -8.848 -26.202 1.00 94.19 185 GLY A O 1
ATOM 1483 N N . LYS A 1 186 ? -2.257 -7.039 -24.871 1.00 95.81 186 LYS A N 1
ATOM 1484 C CA . LYS A 1 186 ? -3.618 -7.226 -24.319 1.00 95.81 186 LYS A CA 1
ATOM 1485 C C . LYS A 1 186 ? -4.386 -5.902 -24.234 1.00 95.81 186 LYS A C 1
ATOM 1487 O O . LYS A 1 186 ? -3.834 -4.847 -24.531 1.00 95.81 186 LYS A O 1
ATOM 1492 N N . ARG A 1 187 ? -5.674 -5.949 -23.858 1.00 93.62 187 ARG A N 1
ATOM 1493 C CA . ARG A 1 187 ? -6.514 -4.746 -23.681 1.00 93.62 187 ARG A CA 1
ATOM 1494 C C . ARG A 1 187 ? -6.500 -4.209 -22.251 1.00 93.62 187 ARG A C 1
ATOM 1496 O O . ARG A 1 187 ? -6.687 -3.011 -22.073 1.00 93.62 187 ARG A O 1
ATOM 1503 N N . ALA A 1 188 ? -6.319 -5.080 -21.265 1.00 93.56 188 ALA A N 1
ATOM 1504 C CA . ALA A 1 188 ? -6.287 -4.735 -19.851 1.00 93.56 188 ALA A CA 1
ATOM 1505 C C . ALA A 1 188 ? -5.391 -5.702 -19.065 1.00 93.56 188 ALA A C 1
ATOM 1507 O O . ALA A 1 188 ? -5.141 -6.818 -19.524 1.00 93.56 188 ALA A O 1
ATOM 1508 N N . PHE A 1 189 ? -4.958 -5.300 -17.865 1.00 93.38 189 PHE A N 1
ATOM 1509 C CA . PHE A 1 189 ? -4.136 -6.138 -16.982 1.00 93.38 189 PHE A CA 1
ATOM 1510 C C . PHE A 1 189 ? -4.790 -7.495 -16.680 1.00 93.38 189 PHE A C 1
ATOM 1512 O O . PHE A 1 189 ? -4.128 -8.523 -16.778 1.00 93.38 189 PHE A O 1
ATOM 1519 N N . ARG A 1 190 ? -6.112 -7.527 -16.453 1.00 93.12 190 ARG A N 1
ATOM 1520 C CA . ARG A 1 190 ? -6.873 -8.771 -16.218 1.00 93.12 190 ARG A CA 1
ATOM 1521 C C . ARG A 1 190 ? -6.849 -9.788 -17.365 1.00 93.12 190 ARG A C 1
ATOM 1523 O O . ARG A 1 190 ? -7.274 -10.921 -17.170 1.00 93.12 190 ARG A O 1
ATOM 1530 N N . ASP A 1 191 ? -6.469 -9.364 -18.570 1.00 95.81 191 ASP A N 1
ATOM 1531 C CA . ASP A 1 191 ? -6.448 -10.225 -19.758 1.00 95.81 191 ASP A CA 1
ATOM 1532 C C . ASP A 1 191 ? -5.083 -10.936 -19.933 1.00 95.81 191 ASP A C 1
ATOM 1534 O O . ASP A 1 191 ? -4.907 -11.727 -20.871 1.00 95.81 191 ASP A O 1
ATOM 1538 N N . ILE A 1 192 ? -4.111 -10.629 -19.066 1.00 96.12 192 ILE A N 1
ATOM 1539 C CA . ILE A 1 192 ? -2.795 -11.272 -18.977 1.00 96.12 192 ILE A CA 1
ATOM 1540 C C . ILE A 1 192 ? -2.930 -12.505 -18.074 1.00 96.12 192 ILE A C 1
ATOM 1542 O O . ILE A 1 192 ? -3.528 -12.413 -17.003 1.00 96.12 192 ILE A O 1
ATOM 1546 N N . ALA A 1 193 ? -2.398 -13.657 -18.497 1.00 95.94 193 ALA A N 1
ATOM 1547 C CA . ALA A 1 193 ? -2.563 -14.914 -17.758 1.00 95.94 193 ALA A CA 1
ATOM 1548 C C . ALA A 1 193 ? -2.040 -14.851 -16.309 1.00 95.94 193 ALA A C 1
ATOM 1550 O O . ALA A 1 193 ? -2.702 -15.347 -15.398 1.00 95.94 193 ALA A O 1
ATOM 1551 N N . GLU A 1 194 ? -0.883 -14.227 -16.097 1.00 94.56 194 GLU A N 1
ATOM 1552 C CA . GLU A 1 194 ? -0.338 -13.918 -14.778 1.00 94.56 194 GLU A CA 1
ATOM 1553 C C . GLU A 1 194 ? 0.242 -12.504 -14.807 1.00 94.56 194 GLU A C 1
ATOM 1555 O O . GLU A 1 194 ? 1.104 -12.203 -15.629 1.00 94.56 194 GLU A O 1
ATOM 1560 N N . CYS A 1 195 ? -0.230 -11.620 -13.929 1.00 94.00 195 CYS A N 1
ATOM 1561 C CA . CYS A 1 195 ? 0.325 -10.280 -13.788 1.00 94.00 195 CYS A CA 1
ATOM 1562 C C . CYS A 1 195 ? 0.169 -9.805 -12.349 1.00 94.00 195 CYS A C 1
ATOM 1564 O O . CYS A 1 195 ? -0.944 -9.732 -11.835 1.00 94.00 195 CYS A O 1
ATOM 1566 N N . TYR A 1 196 ? 1.276 -9.484 -11.690 1.00 93.00 196 TYR A N 1
ATOM 1567 C CA . TYR A 1 196 ? 1.254 -9.037 -10.303 1.00 93.00 196 TYR A CA 1
ATOM 1568 C C . TYR A 1 196 ? 2.385 -8.076 -10.003 1.00 93.00 196 TYR A C 1
ATOM 1570 O O . TYR A 1 196 ? 3.405 -8.028 -10.684 1.00 93.00 196 TYR A O 1
ATOM 1578 N N . VAL A 1 197 ? 2.205 -7.338 -8.923 1.00 93.38 197 VAL A N 1
ATOM 1579 C CA . VAL A 1 197 ? 3.212 -6.451 -8.355 1.00 93.38 197 VAL A CA 1
ATOM 1580 C C . VAL A 1 197 ? 3.701 -6.992 -7.029 1.00 93.38 197 VAL A C 1
ATOM 1582 O O . VAL A 1 197 ? 3.011 -7.765 -6.350 1.00 93.38 197 VAL A O 1
ATOM 1585 N N . GLY A 1 198 ? 4.880 -6.545 -6.625 1.00 92.56 198 GLY A N 1
ATOM 1586 C CA . GLY A 1 198 ? 5.375 -6.813 -5.290 1.00 92.56 198 GLY A CA 1
ATOM 1587 C C . GLY A 1 198 ? 6.369 -5.783 -4.795 1.00 92.56 198 GLY A C 1
ATOM 1588 O O . GLY A 1 198 ? 6.988 -5.047 -5.565 1.00 92.56 198 GLY A O 1
ATOM 1589 N N . LEU A 1 199 ? 6.501 -5.763 -3.470 1.00 92.50 199 LEU A N 1
ATOM 1590 C CA . LEU A 1 199 ? 7.505 -5.015 -2.738 1.00 92.50 199 LEU A CA 1
ATOM 1591 C C . LEU A 1 199 ? 8.358 -5.959 -1.900 1.00 92.50 199 LEU A C 1
ATOM 1593 O O . LEU A 1 199 ? 7.840 -6.746 -1.101 1.00 92.50 199 LEU A O 1
ATOM 1597 N N . MET A 1 200 ? 9.673 -5.848 -2.056 1.00 92.12 200 MET A N 1
ATOM 1598 C CA . MET A 1 200 ? 10.640 -6.644 -1.303 1.00 92.12 200 MET A CA 1
ATOM 1599 C C . MET A 1 200 ? 11.842 -5.817 -0.868 1.00 92.12 200 MET A C 1
ATOM 1601 O O . MET A 1 200 ? 12.156 -4.789 -1.463 1.00 92.12 200 MET A O 1
ATOM 1605 N N . ALA A 1 201 ? 12.520 -6.269 0.183 1.00 90.56 201 ALA A N 1
ATOM 1606 C CA . ALA A 1 201 ? 13.809 -5.717 0.572 1.00 90.56 201 ALA A CA 1
ATOM 1607 C C . ALA A 1 201 ? 14.910 -6.361 -0.281 1.00 90.56 201 ALA A C 1
ATOM 1609 O O . ALA A 1 201 ? 14.909 -7.579 -0.465 1.00 90.56 201 ALA A O 1
ATOM 1610 N N . VAL A 1 202 ? 15.858 -5.560 -0.763 1.00 87.38 202 VAL A N 1
ATOM 1611 C CA . VAL A 1 202 ? 17.028 -6.033 -1.525 1.00 87.38 202 VAL A CA 1
ATOM 1612 C C . VAL A 1 202 ? 18.316 -5.582 -0.847 1.00 87.38 202 VAL A C 1
ATOM 1614 O O . VAL A 1 202 ? 18.323 -4.602 -0.093 1.00 87.38 202 VAL A O 1
ATOM 1617 N N . ARG A 1 203 ? 19.414 -6.319 -1.047 1.00 82.88 203 ARG A N 1
ATOM 1618 C CA . ARG A 1 203 ? 20.683 -5.985 -0.383 1.00 82.88 203 ARG A CA 1
ATOM 1619 C C . ARG A 1 203 ? 21.346 -4.808 -1.070 1.00 82.88 203 ARG A C 1
ATOM 1621 O O . ARG A 1 203 ? 21.802 -3.890 -0.390 1.00 82.88 203 ARG A O 1
ATOM 1628 N N . GLU A 1 204 ? 21.338 -4.812 -2.397 1.00 80.00 204 GLU A N 1
ATOM 1629 C CA . GLU A 1 204 ? 21.980 -3.800 -3.232 1.00 80.00 204 GLU A CA 1
ATOM 1630 C C . GLU A 1 204 ? 21.039 -3.305 -4.336 1.00 80.00 204 GLU A C 1
ATOM 1632 O O . GLU A 1 204 ? 20.176 -4.034 -4.822 1.00 80.00 204 GLU A O 1
ATOM 1637 N N . LEU A 1 205 ? 21.214 -2.046 -4.748 1.00 79.62 205 LEU A N 1
ATOM 1638 C CA . LEU A 1 205 ? 20.491 -1.485 -5.888 1.00 79.62 205 LEU A CA 1
ATOM 1639 C C . LEU A 1 205 ? 20.943 -2.158 -7.189 1.00 79.62 205 LEU A C 1
ATOM 1641 O O . LEU A 1 205 ? 22.116 -2.063 -7.555 1.00 79.62 205 LEU A O 1
ATOM 1645 N N . GLY A 1 206 ? 20.002 -2.707 -7.946 1.00 67.69 206 GLY A N 1
ATOM 1646 C CA . GLY A 1 206 ? 20.235 -3.394 -9.212 1.00 67.69 206 GLY A CA 1
ATOM 1647 C C . GLY A 1 206 ? 20.569 -4.878 -9.059 1.00 67.69 206 GLY A C 1
ATOM 1648 O O . GLY A 1 206 ? 21.001 -5.485 -10.032 1.00 67.69 206 GLY A O 1
ATOM 1649 N N . GLU A 1 207 ? 20.388 -5.465 -7.870 1.00 72.12 207 GLU A N 1
ATOM 1650 C CA . GLU A 1 207 ? 20.650 -6.890 -7.632 1.00 72.12 207 GLU A CA 1
ATOM 1651 C C . GLU A 1 207 ? 19.788 -7.762 -8.563 1.00 72.12 207 GLU A C 1
ATOM 1653 O O . GLU A 1 207 ? 18.562 -7.640 -8.578 1.00 72.12 207 GLU A O 1
ATOM 1658 N N . ASP A 1 208 ? 20.401 -8.650 -9.346 1.00 67.50 208 ASP A N 1
ATOM 1659 C CA . ASP A 1 208 ? 19.660 -9.615 -10.169 1.00 67.50 208 ASP A CA 1
ATOM 1660 C C . ASP A 1 208 ? 19.136 -10.748 -9.273 1.00 67.50 208 ASP A C 1
ATOM 1662 O O . ASP A 1 208 ? 19.754 -11.803 -9.093 1.00 67.50 208 ASP A O 1
ATOM 1666 N N . VAL A 1 209 ? 18.004 -10.486 -8.620 1.00 62.25 209 VAL A N 1
ATOM 1667 C CA . VAL A 1 209 ? 17.298 -11.476 -7.814 1.00 62.25 209 VAL A CA 1
ATOM 1668 C C . VAL A 1 209 ? 16.528 -12.366 -8.777 1.00 62.25 209 VAL A C 1
ATOM 1670 O O . VAL A 1 209 ? 15.454 -12.004 -9.257 1.00 62.25 209 VAL A O 1
ATOM 1673 N N . LYS A 1 210 ? 17.088 -13.549 -9.052 1.00 53.56 210 LYS A N 1
ATOM 1674 C CA . LYS A 1 210 ? 16.420 -14.574 -9.854 1.00 53.56 210 LYS A CA 1
ATOM 1675 C C . LYS A 1 210 ? 15.068 -14.910 -9.227 1.00 53.56 210 LYS A C 1
ATOM 1677 O O . LYS A 1 210 ? 14.994 -15.629 -8.232 1.00 53.56 210 LYS A O 1
ATOM 1682 N N . LEU A 1 211 ? 14.028 -14.443 -9.909 1.00 54.12 211 LEU A N 1
ATOM 1683 C CA . LEU A 1 211 ? 12.605 -14.665 -9.679 1.00 54.12 211 LEU A CA 1
ATOM 1684 C C . LEU A 1 211 ? 11.986 -13.775 -8.597 1.00 54.12 211 LEU A C 1
ATOM 1686 O O . LEU A 1 211 ? 12.315 -13.823 -7.410 1.00 54.12 211 LEU A O 1
ATOM 1690 N N . TYR A 1 212 ? 10.977 -13.042 -9.049 1.00 64.19 212 TYR A N 1
ATOM 1691 C CA . TYR A 1 212 ? 10.043 -12.220 -8.295 1.00 64.19 212 TYR A CA 1
ATOM 1692 C C . TYR A 1 212 ? 9.117 -13.094 -7.450 1.00 64.19 212 TYR A C 1
ATOM 1694 O O . TYR A 1 212 ? 7.913 -13.175 -7.645 1.00 64.19 212 TYR A O 1
ATOM 1702 N N . ASN A 1 213 ? 9.690 -13.835 -6.510 1.00 69.44 213 ASN A N 1
ATOM 1703 C CA . ASN A 1 213 ? 8.928 -14.755 -5.691 1.00 69.44 213 ASN A CA 1
ATOM 1704 C C . ASN A 1 213 ? 8.126 -13.972 -4.648 1.00 69.44 213 ASN A C 1
ATOM 1706 O O . ASN A 1 213 ? 8.700 -13.326 -3.767 1.00 69.44 213 ASN A O 1
ATOM 1710 N N . ARG A 1 214 ? 6.796 -14.095 -4.691 1.00 74.81 214 ARG A N 1
ATOM 1711 C CA . ARG A 1 214 ? 5.892 -13.468 -3.714 1.00 74.81 214 ARG A CA 1
ATOM 1712 C C . ARG A 1 214 ? 6.241 -13.792 -2.265 1.00 74.81 214 ARG A C 1
ATOM 1714 O O . ARG A 1 214 ? 6.014 -12.963 -1.397 1.00 74.81 214 ARG A O 1
ATOM 1721 N N . LYS A 1 215 ? 6.851 -14.953 -1.995 1.00 77.94 215 LYS A N 1
ATOM 1722 C CA . LYS A 1 215 ? 7.307 -15.344 -0.647 1.00 77.94 215 LYS A CA 1
ATOM 1723 C C . LYS A 1 215 ? 8.394 -14.432 -0.079 1.00 77.94 215 LYS A C 1
ATOM 1725 O O . LYS A 1 215 ? 8.565 -14.382 1.132 1.00 77.94 215 LYS A O 1
ATOM 1730 N N . ASN A 1 216 ? 9.125 -13.741 -0.946 1.00 81.88 216 ASN A N 1
ATOM 1731 C CA . ASN A 1 216 ? 10.162 -12.789 -0.562 1.00 81.88 216 ASN A CA 1
ATOM 1732 C C . ASN A 1 216 ? 9.611 -11.358 -0.452 1.00 81.88 216 ASN A C 1
ATOM 1734 O O . ASN A 1 216 ? 10.349 -10.438 -0.101 1.00 81.88 216 ASN A O 1
ATOM 1738 N N . CYS A 1 217 ? 8.334 -11.160 -0.781 1.00 88.62 217 CYS A N 1
ATOM 1739 C CA . CYS A 1 217 ? 7.685 -9.866 -0.724 1.00 88.62 217 CYS A CA 1
ATOM 1740 C C . CYS A 1 217 ? 7.017 -9.687 0.638 1.00 88.62 217 CYS A C 1
ATOM 1742 O O . CYS A 1 217 ? 6.295 -10.569 1.099 1.00 88.62 217 CYS A O 1
ATOM 1744 N N . PHE A 1 218 ? 7.199 -8.524 1.258 1.00 86.88 218 PHE A N 1
ATOM 1745 C CA . PHE A 1 218 ? 6.366 -8.137 2.403 1.00 86.88 218 PHE A CA 1
ATOM 1746 C C . PHE A 1 218 ? 4.991 -7.630 1.949 1.00 86.88 218 PHE A C 1
ATOM 1748 O O . PHE A 1 218 ? 4.075 -7.501 2.754 1.00 86.88 218 PHE A O 1
ATOM 1755 N N . PHE A 1 219 ? 4.836 -7.384 0.646 1.00 87.25 219 PHE A N 1
ATOM 1756 C CA . PHE A 1 219 ? 3.577 -7.026 0.020 1.00 87.25 219 PHE A CA 1
ATOM 1757 C C . PHE A 1 219 ? 3.545 -7.502 -1.438 1.00 87.25 219 PHE A C 1
ATOM 1759 O O . PHE A 1 219 ? 4.506 -7.293 -2.173 1.00 87.25 219 PHE A O 1
ATOM 1766 N N . SER A 1 220 ? 2.459 -8.143 -1.871 1.00 89.75 220 SER A N 1
ATOM 1767 C CA . SER A 1 220 ? 2.253 -8.507 -3.280 1.00 89.75 220 SER A CA 1
ATOM 1768 C C . SER A 1 220 ? 0.773 -8.577 -3.625 1.00 89.75 220 SER A C 1
ATOM 1770 O O . SER A 1 220 ? -0.070 -8.772 -2.745 1.00 89.75 220 SER A O 1
ATOM 1772 N N . HIS A 1 221 ? 0.463 -8.396 -4.906 1.00 86.56 221 HIS A N 1
ATOM 1773 C CA . HIS A 1 221 ? -0.902 -8.157 -5.358 1.00 86.56 221 HIS A CA 1
ATOM 1774 C C . HIS A 1 221 ? -1.071 -8.475 -6.847 1.00 86.56 221 HIS A C 1
ATOM 1776 O O . HIS A 1 221 ? -0.298 -8.003 -7.673 1.00 86.56 221 HIS A O 1
ATOM 1782 N N . GLU A 1 222 ? -2.087 -9.271 -7.179 1.00 89.88 222 GLU A N 1
ATOM 1783 C CA . GLU A 1 222 ? -2.493 -9.570 -8.562 1.00 89.88 222 GLU A CA 1
ATOM 1784 C C . GLU A 1 222 ? -3.115 -8.355 -9.245 1.00 89.88 222 GLU A C 1
ATOM 1786 O O . GLU A 1 222 ? -4.082 -7.811 -8.723 1.00 89.88 222 GLU A O 1
ATOM 1791 N N . LEU A 1 223 ? -2.660 -7.996 -10.442 1.00 90.44 223 LEU A N 1
ATOM 1792 C CA . LEU A 1 223 ? -3.278 -6.942 -11.240 1.00 90.44 223 LEU A CA 1
ATOM 1793 C C . LEU A 1 223 ? -4.461 -7.498 -12.039 1.00 90.44 223 LEU A C 1
ATOM 1795 O O . LEU A 1 223 ? -4.308 -7.991 -13.154 1.00 90.44 223 LEU A O 1
ATOM 1799 N N . LEU A 1 224 ? -5.665 -7.381 -11.480 1.00 87.75 224 LEU A N 1
ATOM 1800 C CA . LEU A 1 224 ? -6.901 -7.940 -12.050 1.00 87.75 224 LEU A CA 1
ATOM 1801 C C . LEU A 1 224 ? -7.820 -6.877 -12.659 1.00 87.75 224 LEU A C 1
ATOM 1803 O O . LEU A 1 224 ? -9.004 -7.116 -12.921 1.00 87.75 224 LEU A O 1
ATOM 1807 N N . SER A 1 225 ? -7.273 -5.693 -12.902 1.00 85.69 225 SER A N 1
ATOM 1808 C CA . SER A 1 225 ? -8.055 -4.550 -13.344 1.00 85.69 225 SER A CA 1
ATOM 1809 C C . SER A 1 225 ? -8.437 -4.580 -14.815 1.00 85.69 225 SER A C 1
ATOM 1811 O O . SER A 1 225 ? -7.747 -5.143 -15.668 1.00 85.69 225 SER A O 1
ATOM 1813 N N . GLY A 1 226 ? -9.526 -3.877 -15.130 1.00 88.38 226 GLY A N 1
ATOM 1814 C CA . GLY A 1 226 ? -9.900 -3.540 -16.503 1.00 88.38 226 GLY A CA 1
ATOM 1815 C C . GLY A 1 226 ? -9.062 -2.413 -17.122 1.00 88.38 226 GLY A C 1
ATOM 1816 O O . GLY A 1 226 ? -9.395 -1.972 -18.219 1.00 88.38 226 GLY A O 1
ATOM 1817 N N . MET A 1 227 ? -8.025 -1.925 -16.434 1.00 87.44 227 MET A N 1
ATOM 1818 C CA . MET A 1 227 ? -7.183 -0.823 -16.895 1.00 87.44 227 MET A CA 1
ATOM 1819 C C . MET A 1 227 ? -6.009 -1.331 -17.737 1.00 87.44 227 MET A C 1
ATOM 1821 O O . MET A 1 227 ? -5.558 -2.464 -17.580 1.00 87.44 227 MET A O 1
ATOM 1825 N N . SER A 1 228 ? -5.486 -0.461 -18.601 1.00 90.56 228 SER A N 1
ATOM 1826 C CA . SER A 1 228 ? -4.208 -0.644 -19.305 1.00 90.56 228 SER A CA 1
ATOM 1827 C C . SER A 1 228 ? -3.126 0.329 -18.822 1.00 90.56 228 SER A C 1
ATOM 1829 O O . SER A 1 228 ? -2.009 0.317 -19.320 1.00 90.56 228 SER A O 1
ATOM 1831 N N . SER A 1 229 ? -3.453 1.212 -17.882 1.00 88.81 229 SER A N 1
ATOM 1832 C CA . SER A 1 229 ? -2.523 2.144 -17.253 1.00 88.81 229 SER A CA 1
ATOM 1833 C C . SER A 1 229 ? -3.021 2.449 -15.851 1.00 88.81 229 SER A C 1
ATOM 1835 O O . SER A 1 229 ? -4.225 2.612 -15.644 1.00 88.81 229 SER A O 1
ATOM 1837 N N . MET A 1 230 ? -2.106 2.492 -14.890 1.00 87.12 230 MET A N 1
ATOM 1838 C CA . MET A 1 230 ? -2.437 2.658 -13.484 1.00 87.12 230 MET A CA 1
ATOM 1839 C C . MET A 1 230 ? -1.351 3.462 -12.778 1.00 87.12 230 MET A C 1
ATOM 1841 O O . MET A 1 230 ? -0.170 3.104 -12.812 1.00 87.12 230 MET A O 1
ATOM 1845 N N . HIS A 1 231 ? -1.770 4.505 -12.062 1.00 87.00 231 HIS A N 1
ATOM 1846 C CA . HIS A 1 231 ? -0.955 5.029 -10.974 1.00 87.00 231 HIS A CA 1
ATOM 1847 C C . HIS A 1 231 ? -1.108 4.063 -9.802 1.00 87.00 231 HIS A C 1
ATOM 1849 O O . HIS A 1 231 ? -2.161 4.004 -9.160 1.00 87.00 231 HIS A O 1
ATOM 1855 N N . TYR A 1 232 ? -0.074 3.253 -9.572 1.00 88.88 232 TYR A N 1
ATOM 1856 C CA . TYR A 1 232 ? -0.139 2.203 -8.566 1.00 88.88 232 TYR A CA 1
ATOM 1857 C C . TYR A 1 232 ? -0.242 2.809 -7.169 1.00 88.88 232 TYR A C 1
ATOM 1859 O O . TYR A 1 232 ? -1.113 2.447 -6.379 1.00 88.88 232 TYR A O 1
ATOM 1867 N N . GLY A 1 233 ? 0.633 3.769 -6.889 1.00 88.75 233 GLY A N 1
ATOM 1868 C CA . GLY A 1 233 ? 0.770 4.390 -5.588 1.00 88.75 233 GLY A CA 1
ATOM 1869 C C . GLY A 1 233 ? 2.143 5.021 -5.417 1.00 88.75 233 GLY A C 1
ATOM 1870 O O . GLY A 1 233 ? 2.855 5.262 -6.395 1.00 88.75 233 GLY A O 1
ATOM 1871 N N . TYR A 1 234 ? 2.527 5.271 -4.171 1.00 90.12 234 TYR A N 1
ATOM 1872 C CA . TYR A 1 234 ? 3.835 5.833 -3.848 1.00 90.12 234 TYR A CA 1
ATOM 1873 C C . TYR A 1 234 ? 4.448 5.193 -2.609 1.00 90.12 234 TYR A C 1
ATOM 1875 O O . TYR A 1 234 ? 3.763 4.636 -1.756 1.00 90.12 234 TYR A O 1
ATOM 1883 N N . ILE A 1 235 ? 5.764 5.298 -2.533 1.00 93.00 235 ILE A N 1
ATOM 1884 C CA . ILE A 1 235 ? 6.599 4.928 -1.405 1.00 93.00 235 ILE A CA 1
ATOM 1885 C C . ILE A 1 235 ? 7.003 6.221 -0.713 1.00 93.00 235 ILE A C 1
ATOM 1887 O O . ILE A 1 235 ? 7.611 7.091 -1.339 1.00 93.00 235 ILE A O 1
ATOM 1891 N N . ASP A 1 236 ? 6.662 6.347 0.562 1.00 91.62 236 ASP A N 1
ATOM 1892 C CA . ASP A 1 236 ? 7.186 7.391 1.433 1.00 91.62 236 ASP A CA 1
ATOM 1893 C C . ASP A 1 236 ? 8.467 6.866 2.078 1.00 91.62 236 ASP A C 1
ATOM 1895 O O . ASP A 1 236 ? 8.456 5.925 2.875 1.00 91.62 236 ASP A O 1
ATOM 1899 N N . VAL A 1 237 ? 9.593 7.449 1.675 1.00 92.75 237 VAL A N 1
ATOM 1900 C CA . VAL A 1 237 ? 10.920 7.012 2.115 1.00 92.75 237 VAL A CA 1
ATOM 1901 C C . VAL A 1 237 ? 11.164 7.405 3.570 1.00 92.75 237 VAL A C 1
ATOM 1903 O O . VAL A 1 237 ? 11.839 6.676 4.295 1.00 92.75 237 VAL A O 1
ATOM 1906 N N . GLN A 1 238 ? 10.599 8.532 4.012 1.00 88.31 238 GLN A N 1
ATOM 1907 C CA . GLN A 1 238 ? 10.815 9.060 5.358 1.00 88.31 238 GLN A CA 1
ATOM 1908 C C . GLN A 1 238 ? 10.020 8.263 6.388 1.00 88.31 238 GLN A C 1
ATOM 1910 O O . GLN A 1 238 ? 10.572 7.820 7.392 1.00 88.31 238 GLN A O 1
ATOM 1915 N N . ASN A 1 239 ? 8.740 8.045 6.101 1.00 90.56 239 ASN A N 1
ATOM 1916 C CA . ASN A 1 239 ? 7.824 7.321 6.974 1.00 90.56 239 ASN A CA 1
ATOM 1917 C C . ASN A 1 239 ? 7.849 5.802 6.736 1.00 90.56 239 ASN A C 1
ATOM 1919 O O . ASN A 1 239 ? 7.256 5.049 7.500 1.00 90.56 239 ASN A O 1
ATOM 1923 N N . ARG A 1 240 ? 8.576 5.341 5.709 1.00 93.69 240 ARG A N 1
ATOM 1924 C CA . ARG A 1 240 ? 8.829 3.926 5.401 1.00 93.69 240 ARG A CA 1
ATOM 1925 C C . ARG A 1 240 ? 7.549 3.118 5.202 1.00 93.69 240 ARG A C 1
ATOM 1927 O O . ARG A 1 240 ? 7.357 2.066 5.813 1.00 93.69 240 ARG A O 1
ATOM 1934 N N . TYR A 1 241 ? 6.706 3.559 4.280 1.00 93.25 241 TYR A N 1
ATOM 1935 C CA . TYR A 1 241 ? 5.548 2.787 3.835 1.00 93.25 241 TYR A CA 1
ATOM 1936 C C . TYR A 1 241 ? 5.365 2.879 2.319 1.00 93.25 241 TYR A C 1
ATOM 1938 O O . TYR A 1 241 ? 5.850 3.803 1.668 1.00 93.25 241 TYR A O 1
ATOM 1946 N N . VAL A 1 242 ? 4.631 1.923 1.751 1.00 92.19 242 VAL A N 1
ATOM 1947 C CA . VAL A 1 242 ? 4.039 2.036 0.413 1.00 92.19 242 VAL A CA 1
ATOM 1948 C C . VAL A 1 242 ? 2.540 2.232 0.555 1.00 92.19 242 VAL A C 1
ATOM 1950 O O . VAL A 1 242 ? 1.886 1.475 1.264 1.00 92.19 242 VAL A O 1
ATOM 1953 N N . LYS A 1 243 ? 1.977 3.235 -0.113 1.00 89.75 243 LYS A N 1
ATOM 1954 C CA . LYS A 1 243 ? 0.534 3.461 -0.142 1.00 89.75 243 LYS A CA 1
ATOM 1955 C C . LYS A 1 243 ? -0.021 3.142 -1.510 1.00 89.75 243 LYS A C 1
ATOM 1957 O O . LYS A 1 243 ? 0.412 3.714 -2.510 1.00 89.75 243 LYS A O 1
ATOM 1962 N N . PHE A 1 244 ? -0.996 2.246 -1.536 1.00 88.75 244 PHE A N 1
ATOM 1963 C CA . PHE A 1 244 ? -1.713 1.894 -2.750 1.00 88.75 244 PHE A CA 1
ATOM 1964 C C . PHE A 1 244 ? -2.784 2.940 -3.068 1.00 88.75 244 PHE A C 1
ATOM 1966 O O . PHE A 1 244 ? -3.513 3.384 -2.183 1.00 88.75 244 PHE A O 1
ATOM 1973 N N . ILE A 1 245 ? -2.881 3.321 -4.340 1.00 84.25 245 ILE A N 1
ATOM 1974 C CA . ILE A 1 245 ? -3.883 4.252 -4.871 1.00 84.25 245 ILE A CA 1
ATOM 1975 C C . ILE A 1 245 ? -4.728 3.543 -5.934 1.00 84.25 245 ILE A C 1
ATOM 1977 O O . ILE A 1 245 ? -5.952 3.570 -5.869 1.00 84.25 245 ILE A O 1
ATOM 1981 N N . GLY A 1 246 ? -4.094 2.858 -6.892 1.00 83.12 246 GLY A N 1
ATOM 1982 C CA . GLY A 1 246 ? -4.801 2.042 -7.885 1.00 83.12 246 GLY A CA 1
ATOM 1983 C C . GLY A 1 246 ? -5.818 2.823 -8.721 1.00 83.12 246 GLY A C 1
ATOM 1984 O O . GLY A 1 246 ? -6.924 2.330 -8.953 1.00 83.12 246 GLY A O 1
ATOM 1985 N N . SER A 1 247 ? -5.474 4.050 -9.124 1.00 80.12 247 SER A N 1
ATOM 1986 C CA . SER A 1 247 ? -6.357 4.933 -9.894 1.00 80.12 247 SER A CA 1
ATOM 1987 C C . SER A 1 247 ? -6.101 4.827 -11.394 1.00 80.12 247 SER A C 1
ATOM 1989 O O . SER A 1 247 ? -4.945 4.691 -11.820 1.00 80.12 247 SER A O 1
ATOM 1991 N N . ASP A 1 248 ? -7.168 4.986 -12.182 1.00 72.81 248 ASP A N 1
ATOM 1992 C CA . ASP A 1 248 ? -7.051 5.138 -13.628 1.00 72.81 248 ASP A CA 1
ATOM 1993 C C . ASP A 1 248 ? -6.252 6.409 -13.958 1.00 72.81 248 ASP A C 1
ATOM 1995 O O . ASP A 1 248 ? -6.243 7.416 -13.243 1.00 72.81 248 ASP A O 1
ATOM 1999 N N . TYR A 1 249 ? -5.437 6.287 -14.987 1.00 64.69 249 TYR A N 1
ATOM 2000 C CA . TYR A 1 249 ? -4.469 7.279 -15.406 1.00 64.69 249 TYR A CA 1
ATOM 2001 C C . TYR A 1 249 ? -5.083 8.675 -15.648 1.00 64.69 249 TYR A C 1
ATOM 2003 O O . TYR A 1 249 ? -5.920 8.857 -16.527 1.00 64.69 249 TYR A O 1
ATOM 2011 N N . CYS A 1 250 ? -4.564 9.714 -14.979 1.00 46.62 250 CYS A N 1
ATOM 2012 C CA . CYS A 1 250 ? -4.927 11.115 -15.245 1.00 46.62 250 CYS A CA 1
ATOM 2013 C C . CYS A 1 250 ? -3.747 11.948 -15.783 1.00 46.62 250 CYS A C 1
ATOM 2015 O O . CYS A 1 250 ? -3.306 12.908 -15.154 1.00 46.62 250 CYS A O 1
ATOM 2017 N N . GLY A 1 251 ? -3.258 11.605 -16.981 1.00 41.97 251 GLY A N 1
ATOM 2018 C CA . GLY A 1 251 ? -2.779 12.554 -18.005 1.00 41.97 251 GLY A CA 1
ATOM 2019 C C . GLY A 1 251 ? -1.823 13.685 -17.595 1.00 41.97 251 GLY A C 1
ATOM 2020 O O . GLY A 1 251 ? -1.915 14.786 -18.140 1.00 41.97 251 GLY A O 1
ATOM 2021 N N . GLY A 1 252 ? -0.914 13.457 -16.651 1.00 44.81 252 GLY A N 1
ATOM 2022 C CA . GLY A 1 252 ? 0.112 14.421 -16.268 1.00 44.81 252 GLY A CA 1
ATOM 2023 C C . GLY A 1 252 ? 1.378 13.684 -15.884 1.00 44.81 252 GLY A C 1
ATOM 2024 O O . GLY A 1 252 ? 1.387 12.971 -14.888 1.00 44.81 252 GLY A O 1
ATOM 2025 N N . TYR A 1 253 ? 2.424 13.837 -16.693 1.00 46.75 253 TYR A N 1
ATOM 2026 C CA . TYR A 1 253 ? 3.752 13.301 -16.421 1.00 46.75 253 TYR A CA 1
ATOM 2027 C C . TYR A 1 253 ? 4.173 13.594 -14.979 1.00 46.75 253 TYR A C 1
ATOM 2029 O O . TYR A 1 253 ? 4.138 14.755 -14.582 1.00 46.75 253 TYR A O 1
ATOM 2037 N N . TYR A 1 254 ? 4.557 12.531 -14.263 1.00 51.00 254 TYR A N 1
ATOM 2038 C CA . TYR A 1 254 ? 5.564 12.423 -13.195 1.00 51.00 254 TYR A CA 1
ATOM 2039 C C . TYR A 1 254 ? 5.474 13.335 -11.945 1.00 51.00 254 TYR A C 1
ATOM 2041 O O . TYR A 1 254 ? 5.790 12.895 -10.845 1.00 51.00 254 TYR A O 1
ATOM 2049 N N . GLU A 1 255 ? 4.981 14.565 -12.057 1.00 49.28 255 GLU A N 1
ATOM 2050 C CA . GLU A 1 255 ? 5.024 15.603 -11.021 1.00 49.28 255 GLU A CA 1
ATOM 2051 C C . GLU A 1 25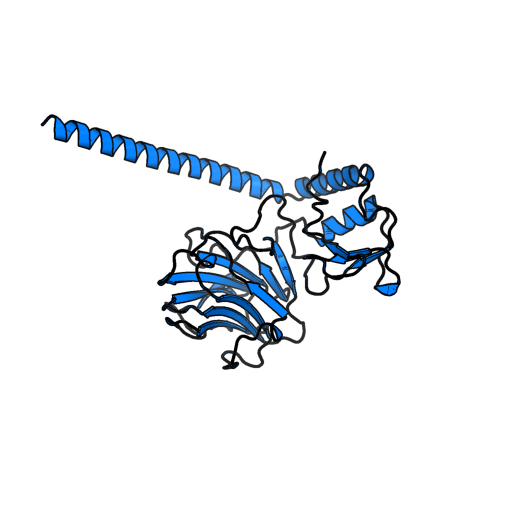5 ? 3.709 15.730 -10.244 1.00 49.28 255 GLU A C 1
ATOM 2053 O O . GLU A 1 255 ? 3.713 16.045 -9.058 1.00 49.28 255 GLU A O 1
ATOM 2058 N N . ARG A 1 256 ? 2.561 15.448 -10.881 1.00 47.75 256 ARG A N 1
ATOM 2059 C CA . ARG A 1 256 ? 1.233 15.616 -10.252 1.00 47.75 256 ARG A CA 1
ATOM 2060 C C . ARG A 1 256 ? 0.920 14.604 -9.147 1.00 47.75 256 ARG A C 1
ATOM 2062 O O . ARG A 1 256 ? -0.014 14.835 -8.383 1.00 47.75 256 ARG A O 1
ATOM 2069 N N . PHE A 1 257 ? 1.664 13.503 -9.082 1.00 50.69 257 PHE A N 1
ATOM 2070 C CA . PHE A 1 257 ? 1.416 12.390 -8.158 1.00 50.69 257 PHE A CA 1
ATOM 2071 C C . PHE A 1 257 ? 2.388 12.352 -6.974 1.00 50.69 257 PHE A C 1
ATOM 2073 O O . PHE A 1 257 ? 2.203 11.552 -6.059 1.00 50.69 257 PHE A O 1
ATOM 2080 N N . LEU A 1 258 ? 3.383 13.244 -6.953 1.00 54.06 258 LEU A N 1
ATOM 2081 C CA . LEU A 1 258 ? 4.268 13.456 -5.809 1.00 54.06 258 LEU A CA 1
ATOM 2082 C C . LEU A 1 258 ? 3.519 14.314 -4.792 1.00 54.06 258 LEU A C 1
ATOM 2084 O O . LEU A 1 258 ? 3.712 15.524 -4.688 1.00 54.06 258 LEU A O 1
ATOM 2088 N N . LYS A 1 259 ? 2.553 13.683 -4.131 1.00 53.12 259 LYS A N 1
ATOM 2089 C CA . LYS A 1 259 ? 1.652 14.349 -3.204 1.00 53.12 259 LYS A CA 1
ATOM 2090 C C . LYS A 1 259 ? 2.420 14.750 -1.946 1.00 53.12 259 LYS A C 1
ATOM 2092 O O . LYS A 1 259 ? 3.111 13.926 -1.352 1.00 53.12 259 LYS A O 1
ATOM 2097 N N . ASP A 1 260 ? 2.257 16.004 -1.534 1.00 50.81 260 ASP A N 1
ATOM 2098 C CA . ASP A 1 260 ? 2.547 16.432 -0.170 1.00 50.81 260 ASP A CA 1
ATOM 2099 C C . ASP A 1 260 ? 1.481 15.781 0.725 1.00 50.81 260 ASP A C 1
ATOM 2101 O O . ASP A 1 260 ? 0.336 16.228 0.800 1.00 50.81 260 ASP A O 1
ATOM 2105 N N . ASP A 1 261 ? 1.824 14.651 1.340 1.00 50.38 261 ASP A N 1
ATOM 2106 C CA . ASP A 1 261 ? 0.905 13.823 2.131 1.00 50.38 261 ASP A CA 1
ATOM 2107 C C . ASP A 1 261 ? 0.513 14.454 3.483 1.00 50.38 261 ASP A C 1
ATOM 2109 O O . ASP A 1 261 ? -0.205 13.868 4.289 1.00 50.38 261 ASP A O 1
ATOM 2113 N N . ALA A 1 262 ? 0.938 15.700 3.703 1.00 43.28 262 ALA A N 1
ATOM 2114 C CA . ALA A 1 262 ? 0.774 16.471 4.927 1.00 43.28 262 ALA A CA 1
ATOM 2115 C C . ALA A 1 262 ? -0.686 16.828 5.287 1.00 43.28 262 ALA A C 1
ATOM 2117 O O . ALA A 1 262 ? -0.916 17.428 6.332 1.00 43.28 262 ALA A O 1
ATOM 2118 N N . GLU A 1 263 ? -1.685 16.481 4.466 1.00 50.44 263 GLU A N 1
ATOM 2119 C CA . GLU A 1 263 ? -3.052 17.011 4.616 1.00 50.44 263 GLU A CA 1
ATOM 2120 C C . GLU A 1 263 ? -4.175 15.962 4.543 1.00 50.44 263 GLU A C 1
ATOM 2122 O O . GLU A 1 263 ? -5.295 16.269 4.126 1.00 50.44 263 GLU A O 1
ATOM 2127 N N . ARG A 1 264 ? -3.934 14.706 4.939 1.00 61.19 264 ARG A N 1
ATOM 2128 C CA . ARG A 1 264 ? -5.045 13.766 5.185 1.00 61.19 264 ARG A CA 1
ATOM 2129 C C . ARG A 1 264 ? -5.273 13.605 6.684 1.00 61.19 264 ARG A C 1
ATOM 2131 O O . ARG A 1 264 ? -4.625 12.823 7.359 1.00 61.19 264 ARG A O 1
ATOM 2138 N N . LEU A 1 265 ? -6.230 14.385 7.179 1.00 62.84 265 LEU A N 1
ATOM 2139 C CA . LEU A 1 265 ? -6.541 14.580 8.597 1.00 62.84 265 LEU A CA 1
ATOM 2140 C C . LEU A 1 265 ? -7.343 13.436 9.252 1.00 62.84 265 LEU A C 1
ATOM 2142 O O . LEU A 1 265 ? -7.689 13.569 10.424 1.00 62.84 265 LEU A O 1
ATOM 2146 N N . PHE A 1 266 ? -7.686 12.364 8.522 1.00 79.12 266 PHE A N 1
ATOM 2147 C CA . PHE A 1 266 ? -8.476 11.247 9.054 1.00 79.12 266 PHE A CA 1
ATOM 2148 C C . PHE A 1 266 ? -7.935 9.881 8.615 1.00 79.12 266 PHE A C 1
ATOM 2150 O O . PHE A 1 266 ? -8.137 9.453 7.476 1.00 79.12 266 PHE A O 1
ATOM 2157 N N . SER A 1 267 ? -7.229 9.210 9.525 1.00 86.75 267 SER A N 1
ATOM 2158 C CA . SER A 1 267 ? -6.578 7.919 9.277 1.00 86.75 267 SER A CA 1
ATOM 2159 C C . SER A 1 267 ? -7.422 6.724 9.729 1.00 86.75 267 SER A C 1
ATOM 2161 O O . SER A 1 267 ? -8.383 6.863 10.493 1.00 86.75 267 SER A O 1
ATOM 2163 N N . VAL A 1 268 ? -7.036 5.517 9.301 1.00 87.75 268 VAL A N 1
ATOM 2164 C CA . VAL A 1 268 ? -7.618 4.266 9.818 1.00 87.75 268 VAL A CA 1
ATOM 2165 C C . VAL A 1 268 ? -7.432 4.173 11.335 1.00 87.75 268 VAL A C 1
ATOM 2167 O O . VAL A 1 268 ? -8.362 3.778 12.034 1.00 87.75 268 VAL A O 1
ATOM 2170 N N . ASN A 1 269 ? -6.269 4.565 11.868 1.00 91.00 269 ASN A N 1
ATOM 2171 C CA . ASN A 1 269 ? -6.020 4.548 13.311 1.00 91.00 269 ASN A CA 1
ATOM 2172 C C . ASN A 1 269 ? -7.002 5.453 14.069 1.00 91.00 269 ASN A C 1
ATOM 2174 O O . ASN A 1 269 ? -7.594 5.045 15.069 1.00 91.00 269 ASN A O 1
ATOM 2178 N N . GLU A 1 270 ? -7.221 6.676 13.581 1.00 89.06 270 GLU A N 1
ATOM 2179 C CA . GLU A 1 270 ? -8.180 7.598 14.193 1.00 89.06 270 GLU A CA 1
ATOM 2180 C C . GLU A 1 270 ? -9.612 7.071 14.138 1.00 89.06 270 GLU A C 1
ATOM 2182 O O . GLU A 1 270 ? -10.347 7.177 15.122 1.00 89.06 270 GLU A O 1
ATOM 2187 N N . TYR A 1 271 ? -9.994 6.462 13.018 1.00 88.12 271 TYR A N 1
ATOM 2188 C CA . TYR A 1 271 ? -11.278 5.792 12.891 1.00 88.12 271 TYR A CA 1
ATOM 2189 C C . TYR A 1 271 ? -11.434 4.657 13.914 1.00 88.12 271 TYR A C 1
ATOM 2191 O O . TYR A 1 271 ? -12.420 4.626 14.654 1.00 88.12 271 TYR A O 1
ATOM 2199 N N . LEU A 1 272 ? -10.457 3.748 14.005 1.00 91.31 272 LEU A N 1
ATOM 2200 C CA . LEU A 1 272 ? -10.512 2.612 14.927 1.00 91.31 272 LEU A CA 1
ATOM 2201 C C . LEU A 1 272 ? -10.611 3.076 16.380 1.00 91.31 272 LEU A C 1
ATOM 2203 O O . LEU A 1 272 ? -11.399 2.521 17.140 1.00 91.31 272 LEU A O 1
ATOM 2207 N N . ARG A 1 273 ? -9.892 4.140 16.757 1.00 92.56 273 ARG A N 1
ATOM 2208 C CA . ARG A 1 273 ? -10.009 4.749 18.092 1.00 92.56 273 ARG A CA 1
ATOM 2209 C C . ARG A 1 273 ? -11.441 5.178 18.408 1.00 92.56 273 ARG A C 1
ATOM 2211 O O . ARG A 1 273 ? -11.917 4.909 19.509 1.00 92.56 273 ARG A O 1
ATOM 2218 N N . ILE A 1 274 ? -12.134 5.800 17.453 1.00 91.50 274 ILE A N 1
ATOM 2219 C CA . ILE A 1 274 ? -13.532 6.225 17.623 1.00 91.50 274 ILE A CA 1
ATOM 2220 C C . ILE A 1 274 ? -14.444 5.015 17.814 1.00 91.50 274 ILE A C 1
ATOM 2222 O O . ILE A 1 274 ? -15.238 4.997 18.756 1.00 91.50 274 ILE A O 1
ATOM 2226 N N . VAL A 1 275 ? -14.307 3.995 16.961 1.00 90.56 275 VAL A N 1
ATOM 2227 C CA . VAL A 1 275 ? -15.109 2.767 17.056 1.00 90.56 275 VAL A CA 1
ATOM 2228 C C . VAL A 1 275 ? -14.871 2.076 18.391 1.00 90.56 275 VAL A C 1
ATOM 2230 O O . VAL A 1 275 ? -15.826 1.775 19.099 1.00 90.56 275 VAL A O 1
ATOM 2233 N N . PHE A 1 276 ? -13.613 1.859 18.770 1.00 94.25 276 PHE A N 1
ATOM 2234 C CA . PHE A 1 276 ? -13.263 1.144 19.994 1.00 94.25 276 PHE A CA 1
ATOM 2235 C C . PHE A 1 276 ? -13.763 1.860 21.239 1.00 94.25 276 PHE A C 1
ATOM 2237 O O . PHE A 1 276 ? -14.310 1.218 22.135 1.00 94.25 276 PHE A O 1
ATOM 2244 N N . GLN A 1 277 ? -13.646 3.188 21.273 1.00 95.12 277 GLN A N 1
ATOM 2245 C CA . GLN A 1 277 ? -14.172 3.980 22.373 1.00 95.12 277 GLN A CA 1
ATOM 2246 C C . GLN A 1 277 ? -15.702 3.888 22.453 1.00 95.12 277 GLN A C 1
ATOM 2248 O O . GLN A 1 277 ? -16.241 3.619 23.526 1.00 95.12 277 GLN A O 1
ATOM 2253 N N . ALA A 1 278 ? -16.407 4.085 21.337 1.00 93.44 278 ALA A N 1
ATOM 2254 C CA . ALA A 1 278 ? -17.869 4.071 21.312 1.00 93.44 278 ALA A CA 1
ATOM 2255 C C . ALA A 1 278 ? -18.457 2.675 21.594 1.00 93.44 278 ALA A C 1
ATOM 2257 O O . ALA A 1 278 ? -19.501 2.556 22.233 1.00 93.44 278 ALA A O 1
ATOM 2258 N N . GLN A 1 279 ? -17.760 1.618 21.170 1.00 93.06 279 GLN A N 1
ATOM 2259 C CA . GLN A 1 279 ? -18.164 0.219 21.327 1.00 93.06 279 GLN A CA 1
ATOM 2260 C C . GLN A 1 279 ? -17.617 -0.439 22.605 1.00 93.06 279 GLN A C 1
ATOM 2262 O O . GLN A 1 279 ? -17.876 -1.619 22.827 1.00 93.06 279 GLN A O 1
ATOM 2267 N N . GLN A 1 280 ? -16.889 0.297 23.454 1.00 96.56 280 GLN A N 1
ATOM 2268 C CA . GLN A 1 280 ? -16.299 -0.216 24.702 1.00 96.56 280 GLN A CA 1
ATOM 2269 C C . GLN A 1 280 ? -15.380 -1.433 24.476 1.00 96.56 280 GLN A C 1
ATOM 2271 O O . GLN A 1 280 ? -15.396 -2.405 25.230 1.00 96.56 280 GLN A O 1
ATOM 2276 N N . VAL A 1 281 ? -14.585 -1.385 23.408 1.00 96.94 281 VAL A N 1
ATOM 2277 C CA . VAL A 1 281 ? -13.607 -2.425 23.068 1.00 96.94 281 VAL A CA 1
ATOM 2278 C C . VAL A 1 281 ? -12.424 -2.375 24.030 1.00 96.94 281 VAL A C 1
ATOM 2280 O O . VAL A 1 281 ? -11.893 -1.306 24.328 1.00 96.94 281 VAL A O 1
ATOM 2283 N N . THR A 1 282 ? -11.958 -3.547 24.461 1.00 97.88 282 THR A N 1
ATOM 2284 C CA . THR A 1 282 ? -10.698 -3.694 25.202 1.00 97.88 282 THR A CA 1
ATOM 2285 C C . THR A 1 282 ? -9.624 -4.252 24.276 1.00 97.88 282 THR A C 1
ATOM 2287 O O . THR A 1 282 ? -9.763 -5.363 23.777 1.00 97.88 282 THR A O 1
ATOM 2290 N N . LEU A 1 283 ? -8.536 -3.520 24.044 1.00 97.19 283 LEU A N 1
ATOM 2291 C CA . LEU A 1 283 ? -7.425 -4.038 23.241 1.00 97.19 283 LEU A CA 1
ATOM 2292 C C . LEU A 1 283 ? -6.588 -5.046 24.038 1.00 97.19 283 LEU A C 1
ATOM 2294 O O . LEU A 1 283 ? -6.361 -4.871 25.235 1.00 97.19 283 LEU A O 1
ATOM 2298 N N . THR A 1 284 ? -6.122 -6.095 23.365 1.00 96.50 284 THR A N 1
ATOM 2299 C CA . THR A 1 284 ? -5.176 -7.076 23.909 1.00 96.50 284 THR A CA 1
ATOM 2300 C C . THR A 1 284 ? -3.967 -7.211 22.991 1.00 96.50 284 THR A C 1
ATOM 2302 O O . THR A 1 284 ? -4.104 -7.205 21.771 1.00 96.50 284 THR A O 1
ATOM 2305 N N . GLU A 1 285 ? -2.784 -7.365 23.582 1.00 95.44 285 GLU A N 1
ATOM 2306 C CA . GLU A 1 285 ? -1.534 -7.664 22.864 1.00 95.44 285 GLU A CA 1
ATOM 2307 C C . GLU A 1 285 ? -1.397 -9.155 22.532 1.00 95.44 285 GLU A C 1
ATOM 2309 O O . GLU A 1 285 ? -0.532 -9.558 21.761 1.00 95.44 285 GLU A O 1
ATOM 2314 N N . LYS A 1 286 ? -2.245 -9.991 23.136 1.00 95.06 286 LYS A N 1
ATOM 2315 C CA . LYS A 1 286 ? -2.219 -11.443 22.993 1.00 95.06 286 LYS A CA 1
ATOM 2316 C C . LYS A 1 286 ? -3.450 -11.925 22.263 1.00 95.06 286 LYS A C 1
ATOM 2318 O O . LYS A 1 286 ? -4.579 -11.677 22.698 1.00 95.06 286 LYS A O 1
ATOM 2323 N N . ARG A 1 287 ? -3.210 -12.646 21.176 1.00 93.75 287 ARG A N 1
ATOM 2324 C CA . ARG A 1 287 ? -4.245 -13.169 20.292 1.00 93.75 287 ARG A CA 1
ATOM 2325 C C . ARG A 1 287 ? -5.125 -14.216 20.971 1.00 93.75 287 ARG A C 1
ATOM 2327 O O . ARG A 1 287 ? -6.310 -14.300 20.680 1.00 93.75 287 ARG A O 1
ATOM 2334 N N . GLU A 1 288 ? -4.560 -14.998 21.880 1.00 93.62 288 GLU A N 1
ATOM 2335 C CA . GLU A 1 288 ? -5.220 -16.123 22.555 1.00 93.62 288 GLU A CA 1
ATOM 2336 C C . GLU A 1 288 ? -6.247 -15.648 23.587 1.00 93.62 288 GLU A C 1
ATOM 2338 O O . GLU A 1 288 ? -7.151 -16.388 23.961 1.00 93.62 288 GLU A O 1
ATOM 2343 N N . GLU A 1 289 ? -6.096 -14.409 24.056 1.00 94.75 289 GLU A N 1
ATOM 2344 C CA . GLU A 1 289 ? -7.005 -13.777 25.007 1.00 94.75 289 GLU A CA 1
ATOM 2345 C C . GLU A 1 289 ? -8.141 -13.009 24.313 1.00 94.75 289 GLU A C 1
ATOM 2347 O O . GLU A 1 289 ? -9.003 -12.459 24.997 1.00 94.75 289 GLU A O 1
ATOM 2352 N N . ALA A 1 290 ? -8.115 -12.906 22.982 1.00 96.25 290 ALA A N 1
ATOM 2353 C CA . ALA A 1 290 ? -9.043 -12.083 22.225 1.00 96.25 290 ALA A CA 1
ATOM 2354 C C . ALA A 1 290 ? -10.357 -12.819 21.941 1.00 96.25 290 ALA A C 1
ATOM 2356 O O . ALA A 1 290 ? -10.361 -13.973 21.516 1.00 96.25 290 ALA A O 1
ATOM 2357 N N . ASP A 1 291 ? -11.473 -12.110 22.091 1.00 96.62 291 ASP A N 1
ATOM 2358 C CA . ASP A 1 291 ? -12.773 -12.567 21.596 1.00 96.62 291 ASP A CA 1
ATOM 2359 C C . ASP A 1 291 ? -12.866 -12.421 20.069 1.00 96.62 291 ASP A C 1
ATOM 2361 O O . ASP A 1 291 ? -13.599 -13.160 19.411 1.00 96.62 291 ASP A O 1
ATOM 2365 N N . VAL A 1 292 ? -12.156 -11.427 19.518 1.00 94.56 292 VAL A N 1
ATOM 2366 C CA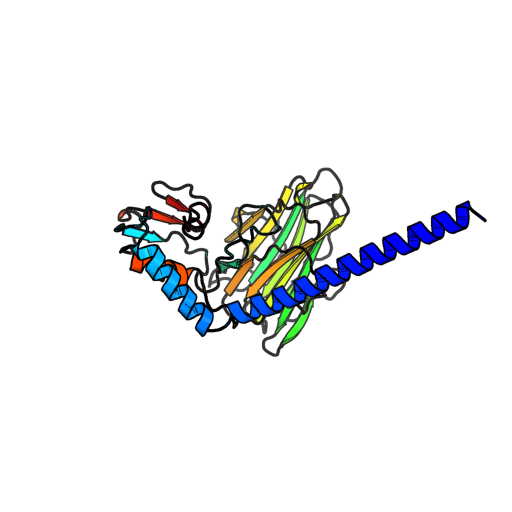 . VAL A 1 292 ? -12.151 -11.069 18.096 1.00 94.56 292 VAL A CA 1
ATOM 2367 C C . VAL A 1 292 ? -10.731 -10.738 17.640 1.00 94.56 292 VAL A C 1
ATOM 2369 O O . VAL A 1 292 ? -10.011 -9.988 18.301 1.00 94.56 292 VAL A O 1
ATOM 2372 N N . VAL A 1 293 ? -10.354 -11.245 16.465 1.00 94.62 293 VAL A N 1
ATOM 2373 C CA . VAL A 1 293 ? -9.120 -10.863 15.763 1.00 94.62 293 VAL A CA 1
ATOM 2374 C C . VAL A 1 293 ? -9.477 -9.913 14.623 1.00 94.62 293 VAL A C 1
ATOM 2376 O O . VAL A 1 293 ? -10.006 -10.333 13.598 1.00 94.62 293 VAL A O 1
ATOM 2379 N N . LEU A 1 294 ? -9.217 -8.619 14.787 1.00 92.50 294 LEU A N 1
ATOM 2380 C CA . LEU A 1 294 ? -9.499 -7.640 13.741 1.00 92.50 294 LEU A CA 1
ATOM 2381 C C . LEU A 1 294 ? -8.345 -7.614 12.732 1.00 92.50 294 LEU A C 1
ATOM 2383 O O . LEU A 1 294 ? -7.196 -7.375 13.093 1.00 92.50 294 LEU A O 1
ATOM 2387 N N . THR A 1 295 ? -8.667 -7.833 11.461 1.00 91.00 295 THR A N 1
ATOM 2388 C CA . THR A 1 295 ? -7.726 -7.863 10.330 1.00 91.00 295 THR A CA 1
ATOM 2389 C C . THR A 1 295 ? -8.062 -6.746 9.350 1.00 91.00 295 THR A C 1
ATOM 2391 O O . THR A 1 295 ? -9.211 -6.319 9.275 1.00 91.00 295 THR A O 1
ATOM 2394 N N . MET A 1 296 ? -7.088 -6.246 8.584 1.00 86.12 296 MET A N 1
ATOM 2395 C CA . MET A 1 296 ? -7.386 -5.272 7.523 1.00 86.12 296 MET A CA 1
ATOM 2396 C C . MET A 1 296 ? -8.105 -5.958 6.355 1.00 86.12 296 MET A C 1
ATOM 2398 O O . MET A 1 296 ? -9.161 -5.513 5.920 1.00 86.12 296 MET A O 1
ATOM 2402 N N . GLY A 1 297 ? -7.519 -7.047 5.850 1.00 79.00 297 GLY A N 1
ATOM 2403 C CA . GLY A 1 297 ? -7.957 -7.734 4.638 1.00 79.00 297 GLY A CA 1
ATOM 2404 C C . GLY A 1 297 ? -8.823 -8.970 4.877 1.00 79.00 297 GLY A C 1
ATOM 2405 O O . GLY A 1 297 ? -9.507 -9.052 5.894 1.00 79.00 297 GLY A O 1
ATOM 2406 N N . LYS A 1 298 ? -8.825 -9.913 3.916 1.00 74.38 298 LYS A N 1
ATOM 2407 C CA . LYS A 1 298 ? -9.702 -11.091 3.961 1.00 74.38 298 LYS A CA 1
ATOM 2408 C C . LYS A 1 298 ? -9.393 -11.861 5.221 1.00 74.38 298 LYS A C 1
ATOM 2410 O O . LYS A 1 298 ? -8.234 -12.197 5.466 1.00 74.38 298 LYS A O 1
ATOM 2415 N N . ASN A 1 299 ? -10.430 -12.188 5.973 1.00 73.00 299 ASN A N 1
ATOM 2416 C CA . ASN A 1 299 ? -10.224 -12.996 7.147 1.00 73.00 299 ASN A CA 1
ATOM 2417 C C . ASN A 1 299 ? -10.090 -14.483 6.767 1.00 73.00 299 ASN A C 1
ATOM 2419 O O . ASN A 1 299 ? -11.011 -15.085 6.219 1.00 73.00 299 ASN A O 1
ATOM 2423 N N . THR A 1 300 ? -8.959 -15.095 7.113 1.00 74.12 300 THR A N 1
ATOM 2424 C CA . THR A 1 300 ? -8.743 -16.553 7.032 1.00 74.12 300 THR A CA 1
ATOM 2425 C C . THR A 1 300 ? -8.584 -17.197 8.410 1.00 74.12 300 THR A C 1
ATOM 2427 O O . THR A 1 300 ? -8.179 -18.353 8.520 1.00 74.12 300 THR A O 1
ATOM 2430 N N . LEU A 1 301 ? -8.841 -16.439 9.475 1.00 77.75 301 LEU A N 1
ATOM 2431 C CA . LEU A 1 301 ? -8.521 -16.781 10.851 1.00 77.75 301 LEU A CA 1
ATOM 2432 C C . LEU A 1 301 ? -9.786 -17.120 11.659 1.00 77.75 301 LEU A C 1
ATOM 2434 O O . LEU A 1 301 ? -10.834 -16.491 11.464 1.00 77.75 301 LEU A O 1
ATOM 2438 N N . PRO A 1 302 ? -9.702 -18.064 12.618 1.00 72.19 302 PRO A N 1
ATOM 2439 C CA . PRO A 1 302 ? -10.764 -18.280 13.599 1.00 72.19 302 PRO A CA 1
ATOM 2440 C C . PRO A 1 302 ? -11.060 -16.990 14.372 1.00 72.19 302 PRO A C 1
ATOM 2442 O O . PRO A 1 302 ? -10.125 -16.303 14.782 1.00 72.19 302 PRO A O 1
ATOM 2445 N N . HIS A 1 303 ? -12.345 -16.669 14.561 1.00 80.62 303 HIS A N 1
ATOM 2446 C CA . HIS A 1 303 ? -12.818 -15.433 15.217 1.00 80.62 303 HIS A CA 1
ATOM 2447 C C . HIS A 1 303 ? -12.338 -14.131 14.564 1.00 80.62 303 HIS A C 1
ATOM 2449 O O . HIS A 1 303 ? -12.371 -13.067 15.187 1.00 80.62 303 HIS A O 1
ATOM 2455 N N . GLY A 1 304 ? -11.864 -14.205 13.321 1.00 86.00 304 GLY A N 1
ATOM 2456 C CA . GLY A 1 304 ? -11.397 -13.022 12.634 1.00 86.00 304 GLY A CA 1
ATOM 2457 C C . GLY A 1 304 ? -12.542 -12.188 12.064 1.00 86.00 304 GLY A C 1
ATOM 2458 O O . GLY A 1 304 ? -13.586 -12.701 11.654 1.00 86.00 304 GLY A O 1
ATOM 2459 N N . LEU A 1 305 ? -12.314 -10.886 12.036 1.00 89.00 305 LEU A N 1
ATOM 2460 C CA . LEU A 1 305 ? -13.237 -9.884 11.541 1.00 89.00 305 LEU A CA 1
ATOM 2461 C C . LEU A 1 305 ? -12.460 -8.997 10.571 1.00 89.00 305 LEU A C 1
ATOM 2463 O O . LEU A 1 305 ? -11.388 -8.494 10.916 1.00 89.00 305 LEU A O 1
ATOM 2467 N N . SER A 1 306 ? -12.945 -8.860 9.340 1.00 86.81 306 SER A N 1
ATOM 2468 C CA . SER A 1 306 ? -12.264 -8.058 8.324 1.00 86.81 306 SER A CA 1
ATOM 2469 C C . SER A 1 306 ? -12.757 -6.623 8.378 1.00 86.81 306 SER A C 1
ATOM 2471 O O . SER A 1 306 ? -13.941 -6.358 8.180 1.00 86.81 306 SER A O 1
ATOM 2473 N N . LEU A 1 307 ? -11.839 -5.683 8.588 1.00 83.19 307 LEU A N 1
ATOM 2474 C CA . LEU A 1 307 ? -12.146 -4.264 8.538 1.00 83.19 307 LEU A CA 1
ATOM 2475 C C . LEU A 1 307 ? -12.726 -3.906 7.163 1.00 83.19 307 LEU A C 1
ATOM 2477 O O . LEU A 1 307 ? -13.724 -3.209 7.103 1.00 83.19 307 LEU A O 1
ATOM 2481 N N . LEU A 1 308 ? -12.175 -4.426 6.063 1.00 78.19 308 LEU A N 1
ATOM 2482 C CA . LEU A 1 308 ? -12.618 -4.077 4.710 1.00 78.19 308 LEU A CA 1
ATOM 2483 C C . LEU A 1 308 ? -13.905 -4.778 4.232 1.00 78.19 308 LEU A C 1
ATOM 2485 O O . LEU A 1 308 ? -14.559 -4.246 3.331 1.00 78.19 308 LEU A O 1
ATOM 2489 N N . GLU A 1 309 ? -14.261 -5.952 4.770 1.00 76.69 309 GLU A N 1
ATOM 2490 C CA . GLU A 1 309 ? -15.460 -6.702 4.335 1.00 76.69 309 GLU A CA 1
ATOM 2491 C C . GLU A 1 309 ? -16.709 -6.359 5.142 1.00 76.69 309 GLU A C 1
ATOM 2493 O O . GLU A 1 309 ? -17.800 -6.279 4.579 1.00 76.69 309 GLU A O 1
ATOM 2498 N N . GLU A 1 310 ? -16.553 -6.124 6.442 1.00 72.94 310 GLU A N 1
ATOM 2499 C CA . GLU A 1 310 ? -17.683 -5.945 7.357 1.00 72.94 310 GLU A CA 1
ATOM 2500 C C . GLU A 1 310 ? -18.392 -4.604 7.181 1.00 72.94 310 GLU A C 1
ATOM 2502 O O . GLU A 1 310 ? -19.455 -4.388 7.754 1.00 72.94 310 GLU A O 1
ATOM 2507 N N . ASN A 1 311 ? -17.827 -3.699 6.371 1.00 64.62 311 ASN A N 1
ATOM 2508 C CA . ASN A 1 311 ? -18.444 -2.427 6.008 1.00 64.62 311 ASN A CA 1
ATOM 2509 C C . ASN A 1 311 ? -19.005 -1.657 7.222 1.00 64.62 311 ASN A C 1
ATOM 2511 O O . ASN A 1 311 ? -19.996 -0.941 7.077 1.00 64.62 311 ASN A O 1
ATOM 2515 N N . PHE A 1 312 ? -18.354 -1.738 8.397 1.00 61.31 312 PHE A N 1
ATOM 2516 C CA . PHE A 1 312 ? -18.751 -0.999 9.613 1.00 61.31 312 PHE A CA 1
ATOM 2517 C C . PHE A 1 312 ? -18.980 0.502 9.355 1.00 61.31 312 PHE A C 1
ATOM 2519 O O . PHE A 1 312 ? -19.682 1.166 10.105 1.00 61.31 312 PHE A O 1
ATOM 2526 N N . PHE A 1 313 ? -18.373 1.020 8.289 1.00 56.62 313 PHE A N 1
ATOM 2527 C CA . PHE A 1 313 ? -18.357 2.407 7.829 1.00 56.62 313 PHE A CA 1
ATOM 2528 C C . PHE A 1 313 ? -19.548 2.805 6.942 1.00 56.62 313 PHE A C 1
ATOM 2530 O O . PHE A 1 313 ? -19.695 3.992 6.669 1.00 56.62 313 PHE A O 1
ATOM 2537 N N . MET A 1 314 ? -20.331 1.845 6.426 1.00 52.19 314 MET A N 1
ATOM 2538 C CA . MET A 1 314 ? -21.256 2.073 5.299 1.00 52.19 314 MET A CA 1
ATOM 2539 C C . MET A 1 314 ? -22.723 1.778 5.600 1.00 52.19 314 MET A C 1
ATOM 2541 O O . MET A 1 314 ? -23.593 2.322 4.922 1.00 52.19 314 MET A O 1
ATOM 2545 N N . ASP A 1 315 ? -23.026 0.962 6.610 1.00 44.31 315 ASP A N 1
ATOM 2546 C CA . ASP A 1 315 ? -24.407 0.736 7.049 1.00 44.31 315 ASP A CA 1
ATOM 2547 C C . ASP A 1 315 ? -24.848 1.841 8.032 1.00 44.31 315 ASP A C 1
ATOM 2549 O O . ASP A 1 315 ? -25.212 1.596 9.180 1.00 44.31 315 ASP A O 1
ATOM 2553 N N . CYS A 1 316 ? -24.870 3.088 7.554 1.00 34.97 316 CYS A N 1
ATOM 2554 C CA . CYS A 1 316 ? -25.761 4.109 8.107 1.00 34.97 316 CYS A CA 1
ATOM 2555 C C . CYS A 1 316 ? -27.190 3.786 7.640 1.00 34.97 316 CYS A C 1
ATOM 2557 O O . CYS A 1 316 ? -27.694 4.416 6.709 1.00 34.97 316 CYS A O 1
ATOM 2559 N N . ARG A 1 317 ? -27.812 2.757 8.223 1.00 30.27 317 ARG A N 1
ATOM 2560 C CA . ARG A 1 317 ? -29.257 2.524 8.091 1.00 30.27 317 ARG A CA 1
ATOM 2561 C C . ARG A 1 317 ? -30.008 3.141 9.255 1.00 30.27 317 ARG A C 1
ATOM 2563 O O . ARG A 1 317 ? -29.490 3.072 10.389 1.00 30.27 317 ARG A O 1
#